Protein AF-A0A9W8IP12-F1 (afdb_monomer_lite)

InterPro domains:
  IPR018731 Autophagy-related protein 13, N-terminal [PF10033] (14-167)
  IPR036570 HORMA domain superfamily [G3DSA:3.30.900.10] (1-189)
  IPR040182 Autophagy-related protein 13 [PTHR13430] (2-164)

Foldseek 3Di:
DVVQLQLVLVLQLCLLQLVVQLLCQLQPLDDADPDFDWDCALNDTGGDDCLCPPVNSVQSNRQVVCVVVQTGDKKKKWFKDADDDDDPPDFDADPPPRDTDPPPDRIDTDDIDIGDDGDDDPPPPDDDPQRSVVVSNVVNVVSVVVSVVSCPDPSSVVSVVVSVVVVVVVVVPPDDDDDDDDDDDDPDRMDID

Structure (mmCIF, N/CA/C/O backbone):
data_AF-A0A9W8IP12-F1
#
_entry.id   AF-A0A9W8IP12-F1
#
loop_
_atom_site.group_PDB
_atom_site.id
_atom_site.type_symbol
_atom_site.label_atom_id
_atom_site.label_alt_id
_atom_site.label_comp_id
_atom_site.label_asym_id
_atom_site.label_entity_id
_atom_site.label_seq_id
_atom_site.pdbx_PDB_ins_code
_atom_site.Cartn_x
_atom_site.Cartn_y
_atom_site.Cartn_z
_atom_site.occupancy
_atom_site.B_iso_or_equiv
_atom_site.auth_seq_id
_atom_site.auth_comp_id
_atom_site.auth_asym_id
_atom_site.auth_atom_id
_atom_site.pdbx_PDB_model_num
ATOM 1 N N . MET A 1 1 ? 20.910 3.407 -22.950 1.00 55.34 1 MET A N 1
ATOM 2 C CA . MET A 1 1 ? 21.351 2.919 -21.623 1.00 55.34 1 MET A CA 1
ATOM 3 C C . MET A 1 1 ? 21.010 3.886 -20.491 1.00 55.34 1 MET A C 1
ATOM 5 O O . MET A 1 1 ? 20.103 3.556 -19.749 1.00 55.34 1 MET A O 1
ATOM 9 N N . SER A 1 2 ? 21.606 5.084 -20.367 1.00 69.69 2 SER A N 1
ATOM 10 C CA . SER A 1 2 ? 21.261 6.014 -19.257 1.00 69.69 2 SER A CA 1
ATOM 11 C C . SER A 1 2 ? 19.772 6.429 -19.223 1.00 69.69 2 SER A C 1
ATOM 13 O O . SER A 1 2 ? 19.143 6.418 -18.169 1.00 69.69 2 SER A O 1
ATOM 15 N N . ASN A 1 3 ? 19.163 6.691 -20.386 1.00 86.25 3 ASN A N 1
ATOM 16 C CA . ASN A 1 3 ? 17.747 7.081 -20.483 1.00 86.25 3 ASN A CA 1
ATOM 17 C C . ASN A 1 3 ? 16.781 5.937 -20.101 1.00 86.25 3 ASN A C 1
ATOM 19 O O . ASN A 1 3 ? 15.761 6.164 -19.457 1.00 86.25 3 ASN A O 1
ATOM 23 N N . ASP A 1 4 ? 17.110 4.693 -20.456 1.00 89.00 4 ASP A N 1
ATOM 24 C CA . ASP A 1 4 ? 16.255 3.537 -20.153 1.00 89.00 4 ASP A CA 1
ATOM 25 C C . ASP A 1 4 ? 16.276 3.213 -18.659 1.00 89.00 4 ASP A C 1
ATOM 27 O O . ASP A 1 4 ? 15.228 2.941 -18.081 1.00 89.00 4 ASP A O 1
ATOM 31 N N . ILE A 1 5 ? 17.440 3.350 -18.015 1.00 91.25 5 ILE A N 1
ATOM 32 C CA . ILE A 1 5 ? 17.578 3.220 -16.559 1.00 91.25 5 ILE A CA 1
ATOM 33 C C . ILE A 1 5 ? 16.750 4.297 -15.851 1.00 91.25 5 ILE A C 1
ATOM 35 O O . ILE A 1 5 ? 15.953 3.972 -14.979 1.00 91.25 5 ILE A O 1
ATOM 39 N N . GLN A 1 6 ? 16.844 5.560 -16.281 1.00 94.12 6 GLN A N 1
ATOM 40 C CA . GLN A 1 6 ? 16.043 6.651 -15.710 1.00 94.12 6 GLN A CA 1
ATOM 41 C C . GLN A 1 6 ? 14.532 6.415 -15.859 1.00 94.12 6 GLN A C 1
ATOM 43 O O . GLN A 1 6 ? 13.761 6.684 -14.937 1.00 94.12 6 GLN A O 1
ATOM 48 N N . LYS A 1 7 ? 14.087 5.891 -17.007 1.00 94.44 7 LYS A N 1
ATOM 49 C CA . LYS A 1 7 ? 12.681 5.518 -17.222 1.00 94.44 7 LYS A CA 1
ATOM 50 C C . LYS A 1 7 ? 12.260 4.340 -16.348 1.00 94.44 7 LYS A C 1
ATOM 52 O O . LYS A 1 7 ? 11.149 4.354 -15.825 1.00 94.44 7 LYS A O 1
ATOM 57 N N . ALA A 1 8 ? 13.118 3.333 -16.197 1.00 93.50 8 ALA A N 1
ATOM 58 C CA . ALA A 1 8 ? 12.865 2.194 -15.325 1.00 93.50 8 ALA A CA 1
ATOM 59 C C . ALA A 1 8 ? 12.724 2.644 -13.865 1.00 93.50 8 ALA A C 1
ATOM 61 O O . ALA A 1 8 ? 11.732 2.301 -13.223 1.00 93.50 8 ALA A O 1
ATOM 62 N N . ASP A 1 9 ? 13.646 3.484 -13.389 1.00 95.25 9 ASP A N 1
ATOM 63 C CA . ASP A 1 9 ? 13.603 4.086 -12.056 1.00 95.25 9 ASP A CA 1
ATOM 64 C C . ASP A 1 9 ? 12.321 4.899 -11.852 1.00 95.25 9 ASP A C 1
ATOM 66 O O . ASP A 1 9 ? 11.637 4.727 -10.846 1.00 95.25 9 ASP A O 1
ATOM 70 N N . GLN A 1 10 ? 11.917 5.711 -12.836 1.00 96.62 10 GLN A N 1
ATOM 71 C CA . GLN A 1 10 ? 10.666 6.466 -12.766 1.00 96.62 10 GLN A CA 1
ATOM 72 C C . GLN A 1 10 ? 9.440 5.547 -12.673 1.00 96.62 10 GLN A C 1
ATOM 74 O O . GLN A 1 10 ? 8.571 5.760 -11.827 1.00 96.62 10 GLN A O 1
ATOM 79 N N . ILE A 1 11 ? 9.352 4.523 -13.528 1.00 96.69 11 ILE A N 1
ATOM 80 C CA . ILE A 1 11 ? 8.240 3.565 -13.498 1.00 96.69 11 ILE A CA 1
ATOM 81 C C . ILE A 1 11 ? 8.195 2.875 -12.134 1.00 96.69 11 ILE A C 1
ATOM 83 O O . ILE A 1 11 ? 7.137 2.846 -11.505 1.00 96.69 11 ILE A O 1
ATOM 87 N N . ALA A 1 12 ? 9.331 2.364 -11.657 1.00 95.75 12 ALA A N 1
ATOM 88 C CA . ALA A 1 12 ? 9.434 1.663 -10.386 1.00 95.75 12 ALA A CA 1
ATOM 89 C C . ALA A 1 12 ? 9.063 2.573 -9.203 1.00 95.75 12 ALA A C 1
ATOM 91 O O . ALA A 1 12 ? 8.221 2.194 -8.388 1.00 95.75 12 ALA A O 1
ATOM 92 N N . PHE A 1 13 ? 9.563 3.810 -9.161 1.00 97.12 13 PHE A N 1
ATOM 93 C CA . PHE A 1 13 ? 9.158 4.818 -8.177 1.00 97.12 13 PHE A CA 1
ATOM 94 C C . PHE A 1 13 ? 7.634 5.017 -8.142 1.00 97.12 13 PHE A C 1
ATOM 96 O O . PHE A 1 13 ? 7.019 5.118 -7.071 1.00 97.12 13 PHE A O 1
ATOM 103 N N . HIS A 1 14 ? 6.991 5.026 -9.313 1.00 97.38 14 HIS A N 1
ATOM 104 C CA . HIS A 1 14 ? 5.542 5.133 -9.391 1.00 97.38 14 HIS A CA 1
ATOM 105 C C . HIS A 1 14 ? 4.810 3.873 -8.922 1.00 97.38 14 HIS A C 1
ATOM 107 O O . HIS A 1 14 ? 3.732 4.017 -8.358 1.00 97.38 14 HIS A O 1
ATOM 113 N N . PHE A 1 15 ? 5.374 2.665 -9.020 1.00 97.62 15 PHE A N 1
ATOM 114 C CA . PHE A 1 15 ? 4.780 1.489 -8.363 1.00 97.62 15 PHE A CA 1
ATOM 115 C C . PHE A 1 15 ? 4.705 1.667 -6.837 1.00 97.62 15 PHE A C 1
ATOM 117 O O . PHE A 1 15 ? 3.643 1.455 -6.244 1.00 97.62 15 PHE A O 1
ATOM 124 N N . TYR A 1 16 ? 5.793 2.123 -6.209 1.00 97.31 16 TYR A N 1
ATOM 125 C CA . TYR A 1 16 ? 5.847 2.362 -4.762 1.00 97.31 16 TYR A CA 1
ATOM 126 C C . TYR A 1 16 ? 4.867 3.447 -4.312 1.00 97.31 16 TYR A C 1
ATOM 128 O O . TYR A 1 16 ? 4.050 3.239 -3.410 1.00 97.31 16 TYR A O 1
ATOM 136 N N . THR A 1 17 ? 4.899 4.609 -4.967 1.00 96.56 17 THR A N 1
ATOM 137 C CA . THR A 1 17 ? 4.001 5.719 -4.609 1.00 96.56 17 THR A CA 1
ATOM 138 C C . THR A 1 17 ? 2.540 5.398 -4.893 1.00 96.56 17 THR A C 1
ATOM 140 O O . THR A 1 17 ? 1.676 5.716 -4.071 1.00 96.56 17 THR A O 1
ATOM 143 N N . LYS A 1 18 ? 2.240 4.702 -5.994 1.00 97.56 18 LYS A N 1
ATOM 144 C CA . LYS A 1 18 ? 0.867 4.335 -6.335 1.00 97.56 18 LYS A CA 1
ATOM 145 C C . LYS A 1 18 ? 0.265 3.350 -5.345 1.00 97.56 18 LYS A C 1
ATOM 147 O O . LYS A 1 18 ? -0.892 3.533 -4.964 1.00 97.56 18 LYS A O 1
ATOM 152 N N . LEU A 1 19 ? 1.032 2.359 -4.885 1.00 97.88 19 LEU A N 1
ATOM 153 C CA . LEU A 1 19 ? 0.584 1.449 -3.830 1.00 97.88 19 LEU A CA 1
ATOM 154 C C . LEU A 1 19 ? 0.144 2.239 -2.592 1.00 97.88 19 LEU A C 1
ATOM 156 O O . LEU A 1 19 ? -0.980 2.060 -2.119 1.00 97.88 19 LEU A O 1
ATOM 160 N N . PHE A 1 20 ? 0.984 3.170 -2.131 1.00 97.00 20 PHE A N 1
ATOM 161 C CA . PHE A 1 20 ? 0.657 4.021 -0.993 1.00 97.00 20 PHE A CA 1
ATOM 162 C C . PHE A 1 20 ? -0.635 4.815 -1.219 1.00 97.00 20 PHE A C 1
ATOM 164 O O . PHE A 1 20 ? -1.532 4.778 -0.376 1.00 97.00 20 PHE A O 1
ATOM 171 N N . TYR A 1 21 ? -0.771 5.514 -2.349 1.00 95.81 21 TYR A N 1
ATOM 172 C CA . TYR A 1 21 ? -1.933 6.375 -2.589 1.00 95.81 21 TYR A CA 1
ATOM 173 C C . TYR A 1 21 ? -3.239 5.592 -2.726 1.00 95.81 21 TYR A C 1
ATOM 175 O O . TYR A 1 21 ? -4.268 6.022 -2.201 1.00 95.81 21 TYR A O 1
ATOM 183 N N . VAL A 1 22 ? -3.202 4.421 -3.367 1.00 96.75 22 VAL A N 1
ATOM 184 C CA . VAL A 1 22 ? -4.369 3.543 -3.518 1.00 96.75 22 VAL A CA 1
ATOM 185 C C . VAL A 1 22 ? -4.816 2.987 -2.159 1.00 96.75 22 VAL A C 1
ATOM 187 O O . VAL A 1 22 ? -6.011 3.027 -1.846 1.00 96.75 22 VAL A O 1
ATOM 190 N N . VAL A 1 23 ? -3.875 2.547 -1.312 1.00 96.81 23 VAL A N 1
ATOM 191 C CA . VAL A 1 23 ? -4.175 2.112 0.064 1.00 96.81 23 VAL A CA 1
ATOM 192 C C . VAL A 1 23 ? -4.714 3.284 0.884 1.00 96.81 23 VAL A C 1
ATOM 194 O O . VAL A 1 23 ? -5.816 3.186 1.430 1.00 96.81 23 VAL A O 1
ATOM 197 N N . ASN A 1 24 ? -4.009 4.418 0.896 1.00 94.25 24 ASN A N 1
ATOM 198 C CA . ASN A 1 24 ? -4.376 5.615 1.648 1.00 94.25 24 ASN A CA 1
ATOM 199 C C . ASN A 1 24 ? -5.785 6.107 1.298 1.00 94.25 24 ASN A C 1
ATOM 201 O O . ASN A 1 24 ? -6.608 6.282 2.193 1.00 94.25 24 ASN A O 1
ATOM 205 N N . GLN A 1 25 ? -6.120 6.240 0.013 1.00 92.06 25 GLN A N 1
ATOM 206 C CA . GLN A 1 25 ? -7.452 6.675 -0.421 1.00 92.06 25 GLN A CA 1
ATOM 207 C C . GLN A 1 25 ? -8.571 5.747 0.081 1.00 92.06 25 GLN A C 1
ATOM 209 O O . GLN A 1 25 ? -9.696 6.187 0.311 1.00 92.06 25 GLN A O 1
ATOM 214 N N . SER A 1 26 ? -8.283 4.456 0.245 1.00 93.38 26 SER A N 1
ATOM 215 C CA . SER A 1 26 ? -9.271 3.468 0.679 1.00 93.38 26 SER A CA 1
ATOM 216 C C . SER A 1 26 ? -9.400 3.329 2.203 1.00 93.38 26 SER A C 1
ATOM 218 O O . SER A 1 26 ? -10.284 2.607 2.664 1.00 93.38 26 SER A O 1
ATOM 220 N N . ARG A 1 27 ? -8.517 3.960 2.987 1.00 93.12 27 ARG A N 1
ATOM 221 C CA . ARG A 1 27 ? -8.437 3.785 4.451 1.00 93.12 27 ARG A CA 1
ATOM 222 C C . ARG A 1 27 ? -8.455 5.093 5.236 1.00 93.12 27 ARG A C 1
ATOM 224 O O . ARG A 1 27 ? -8.910 5.093 6.377 1.00 93.12 27 ARG A O 1
ATOM 231 N N . ALA A 1 28 ? -7.999 6.193 4.642 1.00 87.06 28 ALA A N 1
ATOM 232 C CA . ALA A 1 28 ? -7.896 7.484 5.306 1.00 87.06 28 ALA A CA 1
ATOM 233 C C . ALA A 1 28 ? -9.278 8.029 5.689 1.00 87.06 28 ALA A C 1
ATOM 235 O O . ALA A 1 28 ? -10.149 8.244 4.840 1.00 87.06 28 ALA A O 1
ATOM 236 N N . THR A 1 29 ? -9.469 8.259 6.988 1.00 83.69 29 THR A N 1
ATOM 237 C CA . THR A 1 29 ? -10.679 8.863 7.566 1.00 83.69 29 THR A CA 1
ATOM 238 C C . THR A 1 29 ? -10.631 10.387 7.596 1.00 83.69 29 THR A C 1
ATOM 240 O O . THR A 1 29 ? -11.672 11.006 7.794 1.00 83.69 29 THR A O 1
ATOM 243 N N . ALA A 1 30 ? -9.454 10.985 7.391 1.00 76.19 30 ALA A N 1
ATOM 244 C CA . ALA A 1 30 ? -9.300 12.427 7.258 1.00 76.19 30 ALA A CA 1
ATOM 245 C C . ALA A 1 30 ? -9.971 12.937 5.974 1.00 76.19 30 ALA A C 1
ATOM 247 O O . ALA A 1 30 ? -9.970 12.253 4.946 1.00 76.19 30 ALA A O 1
ATOM 248 N N . GLU A 1 31 ? -10.523 14.150 6.032 1.00 69.75 31 GLU A N 1
ATOM 249 C CA . GLU A 1 31 ? -11.118 14.774 4.855 1.00 69.75 31 GLU A CA 1
ATOM 250 C C . GLU A 1 31 ? -10.046 15.046 3.783 1.00 69.75 31 GLU A C 1
ATOM 252 O O . GLU A 1 31 ? -8.947 15.519 4.108 1.00 69.75 31 GLU A O 1
ATOM 257 N N . PRO A 1 32 ? -10.329 14.737 2.503 1.00 65.31 32 PRO A N 1
ATOM 258 C CA . PRO A 1 32 ? -9.403 15.030 1.425 1.00 65.31 32 PRO A CA 1
ATOM 259 C C . PRO A 1 32 ? -9.203 16.542 1.309 1.00 65.31 32 PRO A C 1
ATOM 261 O O . PRO A 1 32 ? -10.151 17.322 1.400 1.00 65.31 32 PRO A O 1
ATOM 264 N N . ARG A 1 33 ? -7.964 16.972 1.053 1.00 66.75 33 ARG A N 1
ATOM 265 C CA . ARG A 1 33 ? -7.703 18.375 0.718 1.00 66.75 33 ARG A CA 1
ATOM 266 C C . ARG A 1 33 ? -8.439 18.738 -0.569 1.00 66.75 33 ARG A C 1
ATOM 268 O O . ARG A 1 33 ? -8.256 18.079 -1.590 1.00 66.75 33 ARG A O 1
ATOM 275 N N . THR A 1 34 ? -9.192 19.833 -0.533 1.00 58.53 34 THR A N 1
ATOM 276 C CA . THR A 1 34 ? -9.973 20.358 -1.667 1.00 58.53 34 THR A CA 1
ATOM 277 C C . THR A 1 34 ? -9.117 20.794 -2.865 1.00 58.53 34 THR A C 1
ATOM 279 O O . THR A 1 34 ? -9.645 20.933 -3.961 1.00 58.53 34 THR A O 1
ATOM 282 N N . GLN A 1 35 ? -7.801 20.972 -2.686 1.00 61.25 35 GLN A N 1
ATOM 283 C CA . GLN A 1 35 ? -6.841 21.391 -3.724 1.00 61.25 35 GLN A CA 1
ATOM 284 C C . GLN A 1 35 ? -5.605 20.469 -3.804 1.00 61.25 35 GLN A C 1
ATOM 286 O O . GLN A 1 35 ? -4.496 20.914 -4.099 1.00 61.25 35 GLN A O 1
ATOM 291 N N . GLY A 1 36 ? -5.753 19.184 -3.469 1.00 69.44 36 GLY A N 1
ATOM 292 C CA . GLY A 1 36 ? -4.643 18.228 -3.534 1.00 69.44 36 GLY A CA 1
ATOM 293 C C . GLY A 1 36 ? -4.167 17.969 -4.969 1.00 69.44 36 GLY A C 1
ATOM 294 O O . GLY A 1 36 ? -4.978 17.879 -5.890 1.00 69.44 36 GLY A O 1
ATOM 295 N N . LYS A 1 37 ? -2.851 17.803 -5.155 1.00 84.94 37 LYS A N 1
ATOM 296 C CA . LYS A 1 37 ? -2.298 17.233 -6.393 1.00 84.94 37 LYS A CA 1
ATOM 297 C C . LYS A 1 37 ? -2.874 15.828 -6.604 1.00 84.94 37 LYS A C 1
ATOM 299 O O . LYS A 1 37 ? -3.167 15.121 -5.640 1.00 84.94 37 LYS A O 1
ATOM 304 N N . VAL A 1 38 ? -3.071 15.445 -7.861 1.00 90.44 38 VAL A N 1
ATOM 305 C CA . VAL A 1 38 ? -3.623 14.138 -8.234 1.00 90.44 38 VAL A CA 1
ATOM 306 C C . VAL A 1 38 ? -2.573 13.376 -9.023 1.00 90.44 38 VAL A C 1
ATOM 308 O O . VAL A 1 38 ? -2.095 13.861 -10.049 1.00 90.44 38 VAL A O 1
ATOM 311 N N . ASP A 1 39 ? -2.255 12.169 -8.570 1.00 92.88 39 ASP A N 1
ATOM 312 C CA . ASP A 1 39 ? -1.442 11.220 -9.315 1.00 92.88 39 ASP A CA 1
ATOM 313 C C . ASP A 1 39 ? -2.314 10.475 -10.336 1.00 92.88 39 ASP A C 1
ATOM 315 O O . ASP A 1 39 ? -3.355 9.905 -9.992 1.00 92.88 39 ASP A O 1
ATOM 319 N N . LYS A 1 40 ? -1.879 10.478 -11.601 1.00 95.88 40 LYS A N 1
ATOM 320 C CA . LYS A 1 40 ? -2.588 9.852 -12.733 1.00 95.88 40 LYS A CA 1
ATOM 321 C C . LYS A 1 40 ? -1.865 8.628 -13.301 1.00 95.88 40 LYS A C 1
ATOM 323 O O . LYS A 1 40 ? -2.253 8.120 -14.355 1.00 95.88 40 LYS A O 1
ATOM 328 N N . TRP A 1 41 ? -0.816 8.150 -12.629 1.00 96.94 41 TRP A N 1
ATOM 329 C CA . TRP A 1 41 ? -0.036 7.011 -13.104 1.00 96.94 41 TRP A CA 1
ATOM 330 C C . TRP A 1 41 ? -0.879 5.738 -13.161 1.00 96.94 41 TRP A C 1
ATOM 332 O O . TRP A 1 41 ? -1.812 5.549 -12.372 1.00 96.94 41 TRP A O 1
ATOM 342 N N . PHE A 1 42 ? -0.546 4.876 -14.124 1.00 98.00 42 PHE A N 1
ATOM 343 C CA . PHE A 1 42 ? -1.224 3.605 -14.398 1.00 98.00 42 PHE A CA 1
ATOM 344 C C . PHE A 1 42 ? -2.719 3.757 -14.717 1.00 98.00 42 PHE A C 1
ATOM 346 O O . PHE A 1 42 ? -3.531 2.881 -14.417 1.00 98.00 42 PHE A O 1
ATOM 353 N N . ASN A 1 43 ? -3.087 4.880 -15.344 1.00 97.06 43 ASN A N 1
ATOM 354 C CA . ASN A 1 43 ? -4.456 5.213 -15.742 1.00 97.06 43 ASN A CA 1
ATOM 355 C C . ASN A 1 43 ? -5.454 5.119 -14.575 1.00 97.06 43 ASN A C 1
ATOM 357 O O . ASN A 1 43 ? -6.587 4.665 -14.745 1.00 97.06 43 ASN A O 1
ATOM 361 N N . LEU A 1 44 ? -5.038 5.503 -13.374 1.00 96.38 44 LEU A N 1
ATOM 362 C CA . LEU A 1 44 ? -5.893 5.554 -12.197 1.00 96.38 44 LEU A CA 1
ATOM 363 C C . LEU A 1 44 ? -5.676 6.905 -11.530 1.00 96.38 44 LEU A C 1
ATOM 365 O O . LEU A 1 44 ? -4.537 7.285 -11.310 1.00 96.38 44 LEU A O 1
ATOM 369 N N . GLU A 1 45 ? -6.731 7.642 -11.209 1.00 95.44 45 GLU A N 1
ATOM 370 C CA . GLU A 1 45 ? -6.583 8.915 -10.501 1.00 95.44 45 GLU A CA 1
ATOM 371 C C . GLU A 1 45 ? -6.645 8.677 -8.991 1.00 95.44 45 GLU A C 1
ATOM 373 O O . GLU A 1 45 ? -7.608 8.100 -8.479 1.00 95.44 45 GLU A O 1
ATOM 378 N N . THR A 1 46 ? -5.604 9.102 -8.275 1.00 92.62 46 THR A N 1
ATOM 379 C CA . THR A 1 46 ? -5.517 8.998 -6.814 1.00 92.62 46 THR A CA 1
ATOM 380 C C . THR A 1 46 ? -5.071 10.330 -6.218 1.00 92.62 46 THR A C 1
ATOM 382 O O . THR A 1 46 ? -4.124 10.923 -6.735 1.00 92.62 46 THR A O 1
ATOM 385 N N . PRO A 1 47 ? -5.715 10.820 -5.143 1.00 90.75 47 PRO A N 1
ATOM 386 C CA . PRO A 1 47 ? -5.280 12.045 -4.487 1.00 90.75 47 PRO A CA 1
ATOM 387 C C . PRO A 1 47 ? -3.917 11.831 -3.823 1.00 90.75 47 PRO A C 1
ATOM 389 O O . PRO A 1 47 ? -3.705 10.818 -3.148 1.00 90.75 47 PRO A O 1
ATOM 392 N N . ASP A 1 48 ? -3.019 12.801 -3.977 1.00 82.94 48 ASP A N 1
ATOM 393 C CA . ASP A 1 48 ? -1.764 12.816 -3.237 1.00 82.94 48 ASP A CA 1
ATOM 394 C C . ASP A 1 48 ? -2.026 12.998 -1.738 1.00 82.94 48 ASP A C 1
ATOM 396 O O . ASP A 1 48 ? -3.059 13.508 -1.291 1.00 82.94 48 ASP A O 1
ATOM 400 N N . SER A 1 49 ? -1.048 12.583 -0.940 1.00 86.25 49 SER A N 1
ATOM 401 C CA . SER A 1 49 ? -1.085 12.702 0.511 1.00 86.25 49 SER A CA 1
ATOM 402 C C . SER A 1 49 ? 0.297 13.035 1.049 1.00 86.25 49 SER A C 1
ATOM 404 O O . SER A 1 49 ? 1.289 12.398 0.688 1.00 86.25 49 SER A O 1
ATOM 406 N N . ASP A 1 50 ? 0.339 14.001 1.964 1.00 86.38 50 ASP A N 1
ATOM 407 C CA . ASP A 1 50 ? 1.554 14.392 2.684 1.00 86.38 50 ASP A CA 1
ATOM 408 C C . ASP A 1 50 ? 2.017 13.313 3.675 1.00 86.38 50 ASP A C 1
ATOM 410 O O . ASP A 1 50 ? 3.126 13.396 4.193 1.00 86.38 50 ASP A O 1
ATOM 414 N N . LEU A 1 51 ? 1.177 12.303 3.946 1.00 88.88 51 LEU A N 1
ATOM 415 C CA . LEU A 1 51 ? 1.524 11.192 4.833 1.00 88.88 51 LEU A CA 1
ATOM 416 C C . LEU A 1 51 ? 2.671 10.341 4.277 1.00 88.88 51 LEU A C 1
ATOM 418 O O . LEU A 1 51 ? 3.390 9.730 5.060 1.00 88.88 51 LEU A O 1
ATOM 422 N N . PHE A 1 52 ? 2.867 10.322 2.953 1.00 91.38 52 PHE A N 1
ATOM 423 C CA . PHE A 1 52 ? 4.070 9.741 2.365 1.00 91.38 52 PHE A CA 1
ATOM 424 C C . PHE A 1 52 ? 5.090 10.849 2.130 1.00 91.38 52 PHE A C 1
ATOM 426 O O . PHE A 1 52 ? 5.076 11.527 1.091 1.00 91.38 52 PHE A O 1
ATOM 433 N N . THR A 1 53 ? 5.918 11.068 3.150 1.00 92.88 53 THR A N 1
ATOM 434 C CA . THR A 1 53 ? 6.860 12.185 3.206 1.00 92.88 53 THR A CA 1
ATOM 435 C C . THR A 1 53 ? 7.940 12.069 2.131 1.00 92.88 53 THR A C 1
ATOM 437 O O . THR A 1 53 ? 8.098 11.035 1.475 1.00 92.88 53 THR A O 1
ATOM 440 N N . LYS A 1 54 ? 8.684 13.156 1.905 1.00 92.69 54 LYS A N 1
ATOM 441 C CA . LYS A 1 54 ? 9.770 13.158 0.915 1.00 92.69 54 LYS A CA 1
ATOM 442 C C . LYS A 1 54 ? 10.875 12.182 1.310 1.00 92.69 54 LYS A C 1
ATOM 444 O O . LYS A 1 54 ? 11.391 11.488 0.446 1.00 92.69 54 LYS A O 1
ATOM 449 N N . GLU A 1 55 ? 11.172 12.112 2.601 1.00 94.00 55 GLU A N 1
ATOM 450 C CA . GLU A 1 55 ? 12.194 11.250 3.189 1.00 94.00 55 GLU A CA 1
ATOM 451 C C . GLU A 1 55 ? 11.815 9.778 3.013 1.00 94.00 55 GLU A C 1
ATOM 453 O O . GLU A 1 55 ? 12.629 8.990 2.547 1.00 94.00 55 GLU A O 1
ATOM 458 N N . ALA A 1 56 ? 10.553 9.421 3.278 1.00 93.38 56 ALA A N 1
ATOM 459 C CA . ALA A 1 56 ? 10.061 8.057 3.090 1.00 93.38 56 ALA A CA 1
ATOM 460 C C . ALA A 1 56 ? 10.045 7.628 1.608 1.00 93.38 56 ALA A C 1
ATOM 462 O O . ALA A 1 56 ? 10.154 6.448 1.298 1.00 93.38 56 ALA A O 1
ATOM 463 N N . LYS A 1 57 ? 9.919 8.579 0.674 1.00 94.88 57 LYS A N 1
ATOM 464 C CA . LYS A 1 57 ? 9.966 8.332 -0.778 1.00 94.88 57 LYS A CA 1
ATOM 465 C C . LYS A 1 57 ? 11.385 8.180 -1.325 1.00 94.88 57 LYS A C 1
ATOM 467 O O . LYS A 1 57 ? 11.549 7.588 -2.389 1.00 94.88 57 LYS A O 1
ATOM 472 N N . GLU A 1 58 ? 12.380 8.749 -0.649 1.00 94.56 58 GLU A N 1
ATOM 473 C CA . GLU A 1 58 ? 13.751 8.878 -1.154 1.00 94.56 58 GLU A CA 1
ATOM 474 C C . GLU A 1 58 ? 14.393 7.543 -1.565 1.00 94.56 58 GLU A C 1
ATOM 476 O O . GLU A 1 58 ? 14.919 7.484 -2.679 1.00 94.56 58 GLU A O 1
ATOM 481 N N . PRO A 1 59 ? 14.281 6.450 -0.781 1.00 93.94 59 PRO A N 1
ATOM 482 C CA . PRO A 1 59 ? 14.907 5.172 -1.132 1.00 93.94 59 PRO A CA 1
ATOM 483 C C . PRO A 1 59 ? 14.400 4.567 -2.448 1.00 93.94 59 PRO A C 1
ATOM 485 O O . PRO A 1 59 ? 15.071 3.732 -3.046 1.00 93.94 59 PRO A O 1
ATOM 488 N N . TYR A 1 60 ? 13.220 4.988 -2.910 1.00 95.12 60 TYR A N 1
ATOM 489 C CA . TYR A 1 60 ? 12.536 4.419 -4.070 1.00 95.12 60 TYR A CA 1
ATOM 490 C C . TYR A 1 60 ? 12.711 5.241 -5.348 1.00 95.12 60 TYR A C 1
ATOM 492 O O . TYR A 1 60 ? 12.218 4.831 -6.396 1.00 95.12 60 TYR A O 1
ATOM 500 N N . LYS A 1 61 ? 13.352 6.418 -5.282 1.00 94.25 61 LYS A N 1
ATOM 501 C CA . LYS A 1 61 ? 13.477 7.320 -6.441 1.00 94.25 61 LYS A CA 1
ATOM 502 C C . LYS A 1 61 ? 14.414 6.788 -7.520 1.00 94.25 61 LYS A C 1
ATOM 504 O O . LYS A 1 61 ? 14.117 6.950 -8.695 1.00 94.25 61 LYS A O 1
ATOM 509 N N . ASN A 1 62 ? 15.538 6.205 -7.108 1.00 92.69 62 ASN A N 1
ATOM 510 C CA . ASN A 1 62 ? 16.602 5.728 -7.993 1.00 92.69 62 ASN A CA 1
ATOM 511 C C . ASN A 1 62 ? 17.010 4.316 -7.559 1.00 92.69 62 ASN A C 1
ATOM 513 O O . ASN A 1 62 ? 18.024 4.117 -6.891 1.00 92.69 62 ASN A O 1
ATOM 517 N N . ILE A 1 63 ? 16.173 3.337 -7.887 1.00 90.88 63 ILE A N 1
ATOM 518 C CA . ILE A 1 63 ? 16.328 1.943 -7.449 1.00 90.88 63 ILE A CA 1
ATOM 519 C C . ILE A 1 63 ? 17.582 1.310 -8.053 1.00 90.88 63 ILE A C 1
ATOM 521 O O . ILE A 1 63 ? 18.243 0.504 -7.398 1.00 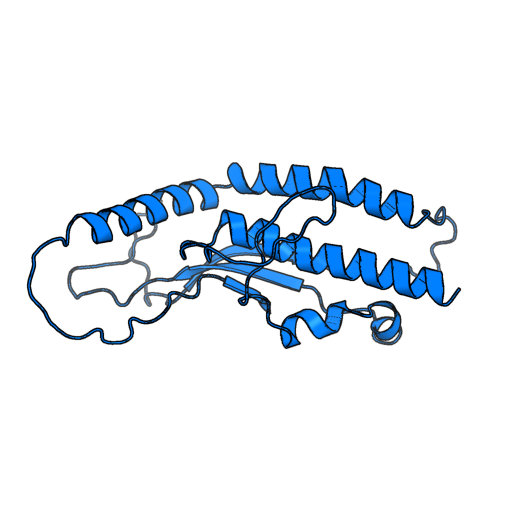90.88 63 ILE A O 1
ATOM 525 N N . SER A 1 64 ? 17.962 1.739 -9.257 1.00 90.50 64 SER A N 1
ATOM 526 C CA . SER A 1 64 ? 19.217 1.363 -9.908 1.00 90.50 64 SER A CA 1
ATOM 527 C C . SER A 1 64 ? 20.458 1.632 -9.044 1.00 90.50 64 SER A C 1
ATOM 529 O O . SER A 1 64 ? 21.381 0.819 -9.033 1.00 90.50 64 SER A O 1
ATOM 531 N N . LEU A 1 65 ? 20.469 2.719 -8.261 1.00 89.75 65 LEU A N 1
ATOM 532 C CA . LEU A 1 65 ? 21.583 3.071 -7.374 1.00 89.75 65 LEU A CA 1
ATOM 533 C C . LEU A 1 65 ? 21.629 2.215 -6.103 1.00 89.75 65 LEU A C 1
ATOM 535 O O . LEU A 1 65 ? 22.687 2.085 -5.496 1.00 89.75 65 LEU A O 1
ATOM 539 N N . ALA A 1 66 ? 20.500 1.625 -5.707 1.00 86.56 66 ALA A N 1
ATOM 540 C CA . ALA A 1 66 ? 20.400 0.763 -4.532 1.00 86.56 66 ALA A CA 1
ATOM 541 C C . ALA A 1 66 ? 20.755 -0.705 -4.836 1.00 86.56 66 ALA A C 1
ATOM 543 O O . ALA A 1 66 ? 20.885 -1.514 -3.916 1.00 86.56 66 ALA A O 1
ATOM 544 N N . LEU A 1 67 ? 20.928 -1.067 -6.111 1.00 83.75 67 LEU A N 1
ATOM 545 C CA . LEU A 1 67 ? 21.210 -2.438 -6.538 1.00 83.75 67 LEU A CA 1
ATOM 546 C C . LEU A 1 67 ? 22.500 -3.034 -5.929 1.00 83.75 67 LEU A C 1
ATOM 548 O O . LEU A 1 67 ? 22.436 -4.177 -5.477 1.00 83.75 67 LEU A O 1
ATOM 552 N N . PRO A 1 68 ? 23.629 -2.296 -5.812 1.00 83.88 68 PRO A N 1
ATOM 553 C CA . PRO A 1 68 ? 24.854 -2.816 -5.188 1.00 83.88 68 PRO A CA 1
ATOM 554 C C . PRO A 1 68 ? 24.688 -3.197 -3.710 1.00 83.88 68 PRO A C 1
ATOM 556 O O . PRO A 1 68 ? 25.431 -4.029 -3.199 1.00 83.88 68 PRO A O 1
ATOM 5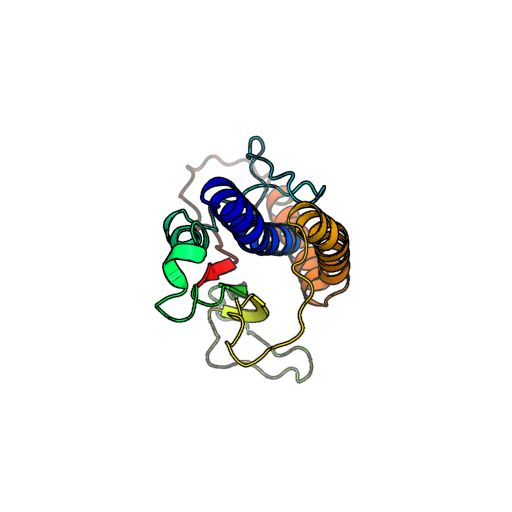59 N N . SER A 1 69 ? 23.708 -2.606 -3.022 1.00 82.94 69 SER A N 1
ATOM 560 C CA . SER A 1 69 ? 23.345 -2.917 -1.635 1.00 82.94 69 SER A CA 1
ATOM 561 C C . SER A 1 69 ? 22.206 -3.941 -1.511 1.00 82.94 69 SER A C 1
ATOM 563 O O . SER A 1 69 ? 21.676 -4.130 -0.420 1.00 82.94 69 SER A O 1
ATOM 565 N N . GLY A 1 70 ? 21.817 -4.604 -2.607 1.00 83.81 70 GLY A N 1
ATOM 566 C CA . GLY A 1 70 ? 20.739 -5.602 -2.632 1.00 83.81 70 GLY A CA 1
ATOM 567 C C . GLY A 1 70 ? 19.354 -5.057 -3.005 1.00 83.81 70 GLY A C 1
ATOM 568 O O . GLY A 1 70 ? 18.381 -5.807 -2.970 1.00 83.81 70 GLY A O 1
ATOM 569 N N . GLY A 1 71 ? 19.257 -3.786 -3.407 1.00 88.00 71 GLY A N 1
ATOM 570 C CA . GLY A 1 71 ? 18.013 -3.105 -3.773 1.00 88.00 71 GLY A CA 1
ATOM 571 C C . GLY A 1 71 ? 17.500 -2.130 -2.700 1.00 88.00 71 GLY A C 1
ATOM 572 O O . GLY A 1 71 ? 18.117 -1.975 -1.645 1.00 88.00 71 GLY A O 1
ATOM 573 N N . PRO A 1 72 ? 16.385 -1.425 -2.973 1.00 93.19 72 PRO A N 1
ATOM 574 C CA . PRO A 1 72 ? 15.732 -0.555 -2.001 1.00 93.19 72 PRO A CA 1
ATOM 575 C C . PRO A 1 72 ? 15.158 -1.384 -0.839 1.00 93.19 72 PRO A C 1
ATOM 577 O O . PRO A 1 72 ? 14.836 -2.564 -1.024 1.00 93.19 72 PRO A O 1
ATOM 580 N N . PRO A 1 73 ? 14.958 -0.779 0.346 1.00 93.81 73 PRO A N 1
ATOM 581 C CA . PRO A 1 73 ? 14.233 -1.442 1.424 1.00 93.81 73 PRO A CA 1
ATOM 582 C C . PRO A 1 73 ? 12.807 -1.818 0.973 1.00 93.81 73 PRO A C 1
ATOM 584 O O . PRO A 1 73 ? 12.257 -1.168 0.085 1.00 93.81 73 PRO A O 1
ATOM 587 N N . PRO A 1 74 ? 12.169 -2.849 1.552 1.00 95.31 74 PRO A N 1
ATOM 588 C CA . PRO A 1 74 ? 10.754 -3.108 1.308 1.00 95.31 74 PRO A CA 1
ATOM 589 C C . PRO A 1 74 ? 9.887 -1.944 1.803 1.00 95.31 74 PRO A C 1
ATOM 591 O O . PRO A 1 74 ? 10.081 -1.466 2.918 1.00 95.31 74 PRO A O 1
ATOM 594 N N . LEU A 1 75 ? 8.895 -1.535 1.009 1.00 97.00 75 LEU A N 1
ATOM 595 C CA . LEU A 1 75 ? 7.890 -0.571 1.454 1.00 97.00 75 LEU A CA 1
ATOM 596 C C . LEU A 1 75 ? 6.824 -1.299 2.260 1.00 97.00 75 LEU A C 1
ATOM 598 O O . LEU A 1 75 ? 6.087 -2.110 1.695 1.00 97.00 75 LEU A O 1
ATOM 602 N N . GLU A 1 76 ? 6.707 -0.971 3.546 1.00 96.88 76 GLU A N 1
ATOM 603 C CA . GLU A 1 76 ? 5.660 -1.496 4.417 1.00 96.88 76 GLU A CA 1
ATOM 604 C C . GLU A 1 76 ? 4.618 -0.416 4.738 1.00 96.88 76 GLU A C 1
ATOM 606 O O . GLU A 1 76 ? 4.916 0.652 5.279 1.00 96.88 76 GLU A O 1
ATOM 611 N N . ILE A 1 77 ? 3.356 -0.711 4.424 1.00 96.56 77 ILE A N 1
ATOM 612 C CA . ILE A 1 77 ? 2.212 0.141 4.743 1.00 96.56 77 ILE A CA 1
ATOM 613 C C . ILE A 1 77 ? 1.316 -0.609 5.715 1.00 96.56 77 ILE A C 1
ATOM 615 O O . ILE A 1 77 ? 0.663 -1.589 5.348 1.00 96.56 77 ILE A O 1
ATOM 619 N N . GLN A 1 78 ? 1.236 -0.099 6.941 1.00 96.62 78 GLN A N 1
ATOM 620 C CA . GLN A 1 78 ? 0.342 -0.635 7.955 1.00 96.62 78 GLN A CA 1
ATOM 621 C C . GLN A 1 78 ? -0.912 0.226 8.077 1.00 96.62 78 GLN A C 1
ATOM 623 O O . GLN A 1 78 ? -0.862 1.434 8.329 1.00 96.62 78 GLN A O 1
ATOM 628 N N . VAL A 1 79 ? -2.064 -0.425 7.933 1.00 95.62 79 VAL A N 1
ATOM 629 C CA . VAL A 1 79 ? -3.366 0.170 8.221 1.00 95.62 79 VAL A CA 1
ATOM 630 C C . VAL A 1 79 ? -3.695 -0.125 9.672 1.00 95.62 79 VAL A C 1
ATOM 632 O O . VAL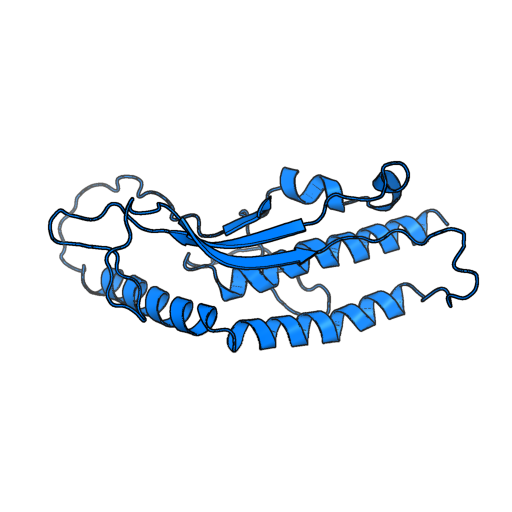 A 1 79 ? -3.880 -1.284 10.045 1.00 95.62 79 VAL A O 1
ATOM 635 N N . VAL A 1 80 ? -3.785 0.922 10.488 1.00 94.88 80 VAL A N 1
ATOM 636 C CA . VAL A 1 80 ? -3.970 0.788 11.935 1.00 94.88 80 VAL A CA 1
ATOM 637 C C . VAL A 1 80 ? -5.277 1.421 12.401 1.00 94.88 80 VAL A C 1
ATOM 639 O O . VAL A 1 80 ? -5.666 2.505 11.966 1.00 94.88 80 VAL A O 1
ATOM 642 N N . LEU A 1 81 ? -5.953 0.755 13.334 1.00 92.38 81 LEU A N 1
ATOM 643 C CA . LEU A 1 81 ? -7.006 1.349 14.142 1.00 92.38 81 LEU A CA 1
ATOM 644 C C . LEU A 1 81 ? -6.361 2.045 15.340 1.00 92.38 81 LEU A C 1
ATOM 646 O O . LEU A 1 81 ? -5.751 1.388 16.181 1.00 92.38 81 LEU A O 1
ATOM 650 N N . SER A 1 82 ? -6.509 3.366 15.427 1.00 91.38 82 SER A N 1
ATOM 651 C CA . SER A 1 82 ? -6.134 4.109 16.630 1.00 91.38 82 SER A CA 1
ATOM 652 C C . SER A 1 82 ? -7.217 3.940 17.688 1.00 91.38 82 SER A C 1
ATOM 654 O O . SER A 1 82 ? -8.393 4.203 17.426 1.00 91.38 82 SER A O 1
ATOM 656 N N . VAL A 1 83 ? -6.811 3.508 18.877 1.00 90.31 83 VAL A N 1
ATOM 657 C CA . VAL A 1 83 ? -7.680 3.447 20.050 1.00 90.31 83 VAL A CA 1
ATOM 658 C C . VAL A 1 83 ? -7.484 4.757 20.816 1.00 90.31 83 VAL A C 1
ATOM 660 O O . VAL A 1 83 ? -6.347 5.067 21.186 1.00 90.31 83 VAL A O 1
ATOM 663 N N . PRO A 1 84 ? -8.538 5.573 20.991 1.00 87.94 84 PRO A N 1
ATOM 664 C CA . PRO A 1 84 ? -8.445 6.778 21.802 1.00 87.94 84 PRO A CA 1
ATOM 665 C C . PRO A 1 84 ? -8.264 6.409 23.276 1.00 87.94 84 PRO A C 1
ATOM 667 O O . PRO A 1 84 ? -8.479 5.265 23.679 1.00 87.94 84 PRO A O 1
ATOM 670 N N . GLU A 1 85 ? -7.909 7.396 24.090 1.00 87.19 85 GLU A N 1
ATOM 671 C CA . GLU A 1 85 ? -7.978 7.235 25.537 1.00 87.19 85 GLU A CA 1
ATOM 672 C C . GLU A 1 85 ? -9.431 6.958 25.945 1.00 87.19 85 GLU A C 1
ATOM 674 O O . GLU A 1 85 ? -10.350 7.691 25.569 1.00 87.19 85 GLU A O 1
ATOM 679 N N . LEU A 1 86 ? -9.644 5.838 26.634 1.00 87.50 86 LEU A N 1
ATOM 680 C CA . LEU A 1 86 ? -10.972 5.373 27.014 1.00 87.50 86 LEU A CA 1
ATOM 681 C C . LEU A 1 86 ? -11.358 5.994 28.355 1.00 87.50 86 LEU A C 1
ATOM 683 O O . LEU A 1 86 ? -10.588 5.935 29.311 1.00 87.50 86 LEU A O 1
ATOM 687 N N . ALA A 1 87 ? -12.566 6.553 28.439 1.00 87.88 87 ALA A N 1
ATOM 688 C CA . ALA A 1 87 ? -13.124 6.990 29.715 1.00 87.88 87 ALA A CA 1
ATOM 689 C C . ALA A 1 87 ? -13.357 5.789 30.654 1.00 87.88 87 ALA A C 1
ATOM 691 O O . ALA A 1 87 ? -13.486 4.655 30.197 1.00 87.88 87 ALA A O 1
ATOM 692 N N . ASN A 1 88 ? -13.496 6.029 31.963 1.00 86.44 88 ASN A N 1
ATOM 693 C CA . ASN A 1 88 ? -13.654 4.972 32.981 1.00 86.44 88 ASN A CA 1
ATOM 694 C C . ASN A 1 88 ? -14.833 4.005 32.732 1.00 86.44 88 ASN A C 1
ATOM 696 O O . ASN A 1 88 ? -14.861 2.908 33.283 1.00 86.44 88 ASN A O 1
ATOM 700 N N . ASN A 1 89 ? -15.816 4.404 31.922 1.00 89.44 89 ASN A N 1
ATOM 701 C CA . ASN A 1 89 ? -16.983 3.606 31.540 1.00 89.44 89 ASN A CA 1
ATOM 702 C C . ASN A 1 89 ? -16.860 2.945 30.152 1.00 89.44 89 ASN A C 1
ATOM 704 O O . ASN A 1 89 ? -17.829 2.371 29.656 1.00 89.44 89 ASN A O 1
ATOM 708 N N . GLN A 1 90 ? -15.706 3.056 29.498 1.00 89.19 90 GLN A N 1
ATOM 709 C CA . GLN A 1 90 ? -15.440 2.494 28.182 1.00 89.19 90 GLN A CA 1
ATOM 710 C C . GLN A 1 90 ? -14.372 1.415 28.281 1.00 89.19 90 GLN A C 1
ATOM 712 O O . GLN A 1 90 ? -13.378 1.540 28.989 1.00 89.19 90 GLN A O 1
ATOM 717 N N . VAL A 1 91 ? -14.574 0.340 27.531 1.00 89.06 91 VAL A N 1
ATOM 718 C CA . VAL A 1 91 ? -13.653 -0.787 27.501 1.00 89.06 91 VAL A CA 1
ATOM 719 C C . VAL A 1 91 ? -13.501 -1.284 26.074 1.00 89.06 91 VAL A C 1
ATOM 721 O O . VAL A 1 91 ? -14.473 -1.363 25.320 1.00 89.06 91 VAL A O 1
ATOM 724 N N . LEU A 1 92 ? -12.267 -1.606 25.694 1.00 90.50 92 LEU A N 1
ATOM 725 C CA . LEU A 1 92 ? -11.989 -2.244 24.419 1.00 90.50 92 LEU A CA 1
ATOM 726 C C . LEU A 1 92 ? -12.228 -3.750 24.543 1.00 90.50 92 LEU A C 1
ATOM 728 O O . LEU A 1 92 ? -11.687 -4.409 25.431 1.00 90.50 92 LEU A O 1
ATOM 732 N N . VAL A 1 93 ? -13.027 -4.295 23.630 1.00 91.31 93 VAL A N 1
ATOM 733 C CA . VAL A 1 93 ? -13.463 -5.691 23.660 1.00 91.31 93 VAL A CA 1
ATOM 734 C C . VAL A 1 93 ? -13.205 -6.350 22.312 1.00 91.31 93 VAL A C 1
ATOM 736 O O . VAL A 1 93 ? -13.431 -5.747 21.261 1.00 91.31 93 VAL A O 1
ATOM 739 N N . HIS A 1 94 ? -12.754 -7.604 22.338 1.00 86.06 94 HIS A N 1
ATOM 740 C CA . HIS A 1 94 ? -12.598 -8.402 21.131 1.00 86.06 94 HIS A CA 1
ATOM 741 C C . HIS A 1 94 ? -13.976 -8.827 20.577 1.00 86.06 94 HIS A C 1
ATOM 743 O O . HIS A 1 94 ? -14.785 -9.394 21.316 1.00 86.06 94 HIS A O 1
ATOM 749 N N . PRO A 1 95 ? -14.267 -8.603 19.281 1.00 81.44 95 PRO A N 1
ATOM 750 C CA . PRO A 1 95 ? -15.609 -8.786 18.726 1.00 81.44 95 PRO A CA 1
ATOM 751 C C . PRO A 1 95 ? -16.118 -10.233 18.753 1.00 81.44 95 PRO A C 1
ATOM 753 O O . PRO A 1 95 ? -17.326 -10.429 18.829 1.00 81.44 95 PRO A O 1
ATOM 756 N N . SER A 1 96 ? -15.235 -11.237 18.697 1.00 84.94 96 SER A N 1
ATOM 757 C CA . SER A 1 96 ? -15.654 -12.649 18.629 1.00 84.94 96 SER A CA 1
ATOM 758 C C . SER A 1 96 ? -15.778 -13.330 19.991 1.00 84.94 96 SER A C 1
ATOM 760 O O . SER A 1 96 ? -16.539 -14.277 20.129 1.00 84.94 96 SER A O 1
ATOM 762 N N . SER A 1 97 ? -15.009 -12.887 20.986 1.00 84.38 97 SER A N 1
ATOM 763 C CA . SER A 1 97 ? -14.920 -13.539 22.302 1.00 84.38 97 SER A CA 1
ATOM 764 C C . SER A 1 97 ? -15.547 -12.705 23.414 1.00 84.38 97 SER A C 1
ATOM 766 O O . SER A 1 97 ? -15.655 -13.174 24.541 1.00 84.38 97 SER A O 1
ATOM 768 N N . THR A 1 98 ? -15.940 -11.457 23.130 1.00 85.06 98 THR A N 1
ATOM 769 C CA . THR A 1 98 ? -16.425 -10.476 24.118 1.00 85.06 98 THR A CA 1
ATOM 770 C C . THR A 1 98 ? -15.469 -10.243 25.297 1.00 85.06 98 THR A C 1
ATOM 772 O O . THR A 1 98 ? -15.834 -9.631 26.297 1.00 85.06 98 THR A O 1
ATOM 775 N N . THR A 1 99 ? -14.211 -10.675 25.166 1.00 90.31 99 THR A N 1
ATOM 776 C CA . THR A 1 99 ? -13.175 -10.512 26.184 1.00 90.31 99 THR A CA 1
ATOM 777 C C . THR A 1 99 ? -12.568 -9.120 26.108 1.00 90.31 99 THR A C 1
ATOM 779 O O . THR A 1 99 ? -12.270 -8.613 25.021 1.00 90.31 99 THR A O 1
ATOM 782 N N . ARG A 1 100 ? -12.348 -8.518 27.277 1.00 89.38 100 ARG A N 1
ATOM 783 C CA . ARG A 1 100 ? -11.621 -7.257 27.423 1.00 89.38 100 ARG A CA 1
ATOM 784 C C . ARG A 1 100 ? -10.184 -7.410 26.915 1.00 89.38 100 ARG A C 1
ATOM 786 O O . ARG A 1 100 ? -9.541 -8.421 27.182 1.00 89.38 100 ARG A O 1
ATOM 793 N N . ILE A 1 101 ? -9.700 -6.415 26.178 1.00 88.06 101 ILE A N 1
ATOM 794 C CA . ILE A 1 101 ? -8.321 -6.362 25.684 1.00 88.06 101 ILE A CA 1
ATOM 795 C C . ILE A 1 101 ? -7.500 -5.516 26.663 1.00 88.06 101 ILE A C 1
ATOM 797 O O . ILE A 1 101 ? -7.732 -4.312 26.759 1.00 88.06 101 ILE A O 1
ATOM 801 N N . GLU A 1 102 ? -6.552 -6.141 27.370 1.00 85.69 102 GLU A N 1
ATOM 802 C CA . GLU A 1 102 ? -5.620 -5.464 28.283 1.00 85.69 102 GLU A CA 1
ATOM 803 C C . GLU A 1 102 ? -4.156 -5.869 28.023 1.00 85.69 102 GLU A C 1
ATOM 805 O O . GLU A 1 102 ? -3.899 -7.048 27.768 1.00 85.69 102 GLU A O 1
ATOM 810 N N . PRO A 1 103 ? -3.193 -4.929 28.117 1.00 87.81 103 PRO A N 1
ATOM 811 C CA . PRO A 1 103 ? -3.407 -3.486 28.270 1.00 87.81 103 PRO A CA 1
ATOM 812 C C . PRO A 1 103 ? -4.102 -2.898 27.033 1.00 87.81 103 PRO A C 1
ATOM 814 O O . PRO A 1 103 ? -3.956 -3.430 25.935 1.00 87.81 103 PRO A O 1
ATOM 817 N N . THR A 1 104 ? -4.864 -1.811 27.198 1.00 89.50 104 THR A N 1
ATOM 818 C CA . THR A 1 104 ? -5.531 -1.144 26.068 1.00 89.50 104 THR A CA 1
ATOM 819 C C . THR A 1 104 ? -4.468 -0.667 25.069 1.00 89.50 104 THR A C 1
ATOM 821 O O . THR A 1 104 ? -3.700 0.245 25.390 1.00 89.50 104 THR A O 1
ATOM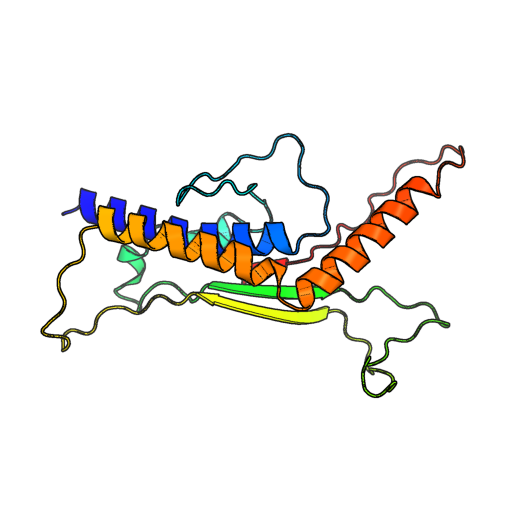 824 N N . PRO A 1 105 ? -4.377 -1.261 23.866 1.00 92.19 105 PRO A N 1
ATOM 825 C CA . PRO A 1 105 ? -3.352 -0.899 22.903 1.00 92.19 105 PRO A CA 1
ATOM 826 C C . PRO A 1 105 ? -3.681 0.465 22.304 1.00 92.19 105 PRO A C 1
ATOM 828 O O . PRO A 1 105 ? -4.837 0.746 22.016 1.00 92.19 105 PRO A O 1
ATOM 831 N N . ARG A 1 106 ? -2.670 1.294 22.033 1.00 91.56 106 ARG A N 1
ATOM 832 C CA . ARG A 1 106 ? -2.868 2.576 21.332 1.00 91.56 106 ARG A CA 1
ATOM 833 C C . ARG A 1 106 ? -3.209 2.385 19.848 1.00 91.56 106 ARG A C 1
ATOM 835 O O . ARG A 1 106 ? -3.945 3.184 19.267 1.00 91.56 106 ARG A O 1
ATOM 842 N N . PHE A 1 107 ? -2.667 1.331 19.239 1.00 93.94 107 PHE A N 1
ATOM 843 C CA . PHE A 1 107 ? -2.856 0.997 17.830 1.00 93.94 107 PHE A CA 1
ATOM 844 C C . PHE A 1 107 ? -3.096 -0.501 17.661 1.00 93.94 107 PHE A C 1
ATOM 846 O O . PHE A 1 107 ? -2.433 -1.312 18.302 1.00 93.94 107 PHE A O 1
ATOM 853 N N . ILE A 1 108 ? -4.015 -0.857 16.768 1.00 92.81 108 ILE A N 1
ATOM 854 C CA . ILE A 1 108 ? -4.287 -2.241 16.368 1.00 92.81 108 ILE A CA 1
ATOM 855 C C . ILE A 1 108 ? -4.063 -2.335 14.864 1.00 92.81 108 ILE A C 1
ATOM 857 O O . ILE A 1 108 ? -4.724 -1.630 14.101 1.00 92.81 108 ILE A O 1
ATOM 861 N N . VAL A 1 109 ? -3.138 -3.187 14.430 1.00 95.62 109 VAL A N 1
ATOM 862 C CA . VAL A 1 109 ? -2.895 -3.421 13.001 1.00 95.62 109 VAL A CA 1
ATOM 863 C C . VAL A 1 109 ? -4.078 -4.190 12.416 1.00 95.62 109 VAL A C 1
ATOM 865 O O . VAL A 1 109 ? -4.482 -5.221 12.946 1.00 95.62 109 VAL A O 1
ATOM 868 N N . LEU A 1 110 ? -4.641 -3.666 11.331 1.00 95.19 110 LEU A N 1
ATOM 869 C CA . LEU A 1 110 ? -5.748 -4.280 10.599 1.00 95.19 110 LEU A CA 1
ATOM 870 C C . LEU A 1 110 ? -5.266 -4.961 9.317 1.00 95.19 110 LEU A C 1
ATOM 872 O O . LEU A 1 110 ? -5.755 -6.030 8.967 1.00 95.19 110 LEU A O 1
ATOM 876 N N . GLU A 1 111 ? -4.331 -4.327 8.608 1.00 97.12 111 GLU A N 1
ATOM 877 C CA . GLU A 1 111 ? -3.757 -4.812 7.350 1.00 97.12 111 GLU A CA 1
ATOM 878 C C . GLU A 1 111 ? -2.283 -4.396 7.277 1.00 97.12 111 GLU A C 1
ATOM 880 O O . GLU A 1 111 ? -1.935 -3.295 7.712 1.00 97.12 111 GLU A O 1
ATOM 885 N N . SER A 1 112 ? -1.438 -5.250 6.696 1.00 97.00 112 SER A N 1
ATOM 886 C CA . SER A 1 112 ? -0.067 -4.908 6.305 1.00 97.00 112 SER A CA 1
ATOM 887 C C . SER A 1 112 ? 0.111 -5.202 4.817 1.00 97.00 112 SER A C 1
ATOM 889 O O . SER A 1 112 ? -0.239 -6.287 4.346 1.00 97.00 112 SER A O 1
ATOM 891 N N . PHE A 1 113 ? 0.607 -4.214 4.077 1.00 97.75 113 PHE A N 1
ATOM 892 C CA . PHE A 1 113 ? 0.956 -4.325 2.665 1.00 97.75 113 PHE A CA 1
ATOM 893 C C . PHE A 1 113 ? 2.460 -4.138 2.529 1.00 97.75 113 PHE A C 1
ATOM 895 O O . PHE A 1 113 ? 2.986 -3.111 2.952 1.00 97.75 113 PHE A O 1
ATOM 902 N N . VAL A 1 114 ? 3.131 -5.107 1.912 1.00 97.38 114 VAL A N 1
ATOM 903 C CA . VAL A 1 114 ? 4.578 -5.074 1.695 1.00 97.38 114 VAL A CA 1
ATOM 904 C C . VAL A 1 114 ? 4.855 -5.117 0.199 1.00 97.38 114 VAL A C 1
ATOM 906 O O . VAL A 1 114 ? 4.345 -5.991 -0.502 1.00 97.38 114 VAL A O 1
ATOM 909 N N . LEU A 1 115 ? 5.665 -4.179 -0.288 1.00 96.88 115 LEU A N 1
ATOM 910 C CA . LEU A 1 115 ? 6.201 -4.186 -1.646 1.00 96.88 115 LEU A CA 1
ATOM 911 C C . LEU A 1 115 ? 7.723 -4.274 -1.585 1.00 96.88 115 LEU A C 1
ATOM 913 O O . LEU A 1 115 ? 8.397 -3.318 -1.205 1.00 96.88 115 LEU A O 1
ATOM 917 N N . SER A 1 116 ? 8.257 -5.428 -1.970 1.00 94.44 116 SER A N 1
ATOM 918 C CA . SER A 1 116 ? 9.694 -5.677 -2.052 1.00 94.44 116 SER A CA 1
ATOM 919 C C . SER A 1 116 ? 10.169 -5.669 -3.498 1.00 94.44 116 SER A C 1
ATOM 921 O O . SER A 1 116 ? 9.494 -6.182 -4.391 1.00 94.44 116 SER A O 1
ATOM 923 N N . PHE A 1 117 ? 11.363 -5.126 -3.711 1.00 91.75 117 PHE A N 1
ATOM 924 C CA . PHE A 1 117 ? 12.098 -5.314 -4.951 1.00 91.75 117 PHE A CA 1
ATOM 925 C C . PHE A 1 117 ? 12.950 -6.575 -4.829 1.00 91.75 117 PHE A C 1
ATOM 927 O O . PHE A 1 117 ? 13.583 -6.800 -3.798 1.00 91.75 117 PHE A O 1
ATOM 934 N N . THR A 1 118 ? 12.973 -7.393 -5.875 1.00 89.50 118 THR A N 1
ATOM 935 C CA . THR A 1 118 ? 13.827 -8.579 -5.935 1.00 89.50 118 THR A CA 1
ATOM 936 C C . THR A 1 118 ? 14.779 -8.412 -7.112 1.00 89.50 118 THR A C 1
ATOM 938 O O . THR A 1 118 ? 14.316 -8.432 -8.255 1.00 89.50 118 THR A O 1
ATOM 941 N N . PRO A 1 119 ? 16.084 -8.197 -6.864 1.00 83.00 119 PRO A N 1
ATOM 942 C CA . PRO A 1 119 ? 17.056 -8.119 -7.940 1.00 83.00 119 PRO A CA 1
ATOM 943 C C . PRO A 1 119 ? 17.167 -9.476 -8.634 1.00 83.00 119 PRO A C 1
ATOM 945 O O . PRO A 1 119 ? 17.143 -10.524 -7.984 1.00 83.00 119 PRO A O 1
ATOM 948 N N . ARG A 1 120 ? 17.310 -9.445 -9.960 1.00 77.31 120 ARG A N 1
ATOM 949 C CA . ARG A 1 120 ? 17.601 -10.638 -10.756 1.00 77.31 120 ARG A CA 1
ATOM 950 C C . ARG A 1 120 ? 18.937 -11.236 -10.310 1.00 77.31 120 ARG A C 1
ATOM 952 O O . ARG A 1 120 ? 19.905 -10.499 -10.128 1.00 77.31 120 ARG A O 1
ATOM 959 N N . ARG A 1 121 ? 18.986 -12.559 -10.157 1.00 73.50 121 ARG A N 1
ATOM 960 C CA . ARG A 1 121 ? 20.224 -13.300 -9.879 1.00 73.50 121 ARG A CA 1
ATOM 961 C C . ARG A 1 121 ? 20.940 -13.641 -11.184 1.00 73.50 121 ARG A C 1
ATOM 963 O O . ARG A 1 121 ? 20.288 -13.906 -12.191 1.00 73.50 121 ARG A O 1
ATOM 970 N N . GLU A 1 122 ? 22.270 -13.638 -11.156 1.00 64.38 122 GLU A N 1
ATOM 971 C CA . GLU A 1 122 ? 23.113 -13.903 -12.333 1.00 64.38 122 GLU A CA 1
ATOM 972 C C . GLU A 1 122 ? 22.862 -15.298 -12.946 1.00 64.38 122 GLU A C 1
ATOM 974 O O . GLU A 1 122 ? 23.005 -15.460 -14.153 1.00 64.38 122 GLU A O 1
ATOM 979 N N . ASP A 1 123 ? 22.371 -16.257 -12.152 1.00 65.06 123 ASP A N 1
ATOM 980 C CA . ASP A 1 123 ? 22.100 -17.643 -12.572 1.00 65.06 123 ASP A CA 1
ATOM 981 C C . ASP A 1 123 ? 20.792 -17.828 -13.377 1.00 65.06 123 ASP A C 1
ATOM 983 O O . ASP A 1 123 ? 20.511 -18.912 -13.895 1.00 65.06 123 ASP A O 1
ATOM 987 N N . GLU A 1 124 ? 19.948 -16.795 -13.487 1.00 67.44 124 GLU A N 1
ATOM 988 C CA . GLU A 1 124 ? 18.678 -16.867 -14.221 1.00 67.44 124 GLU A CA 1
ATOM 989 C C . GLU A 1 124 ? 18.917 -16.651 -15.724 1.00 67.44 124 GLU A C 1
ATOM 991 O O . GLU A 1 124 ? 18.771 -15.543 -16.245 1.00 67.44 124 GLU A O 1
ATOM 996 N N . HIS A 1 125 ? 19.304 -17.716 -16.431 1.00 53.31 125 HIS A N 1
ATOM 997 C CA . HIS A 1 125 ? 19.748 -17.664 -17.831 1.00 53.31 125 HIS A CA 1
ATOM 9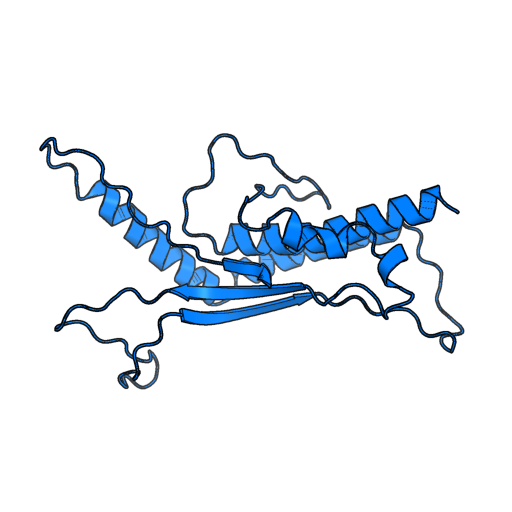98 C C . HIS A 1 125 ? 18.655 -17.409 -18.886 1.00 53.31 125 HIS A C 1
ATOM 1000 O O . HIS A 1 125 ? 18.991 -17.059 -20.015 1.00 53.31 125 HIS A O 1
ATOM 1006 N N . GLU A 1 126 ? 17.365 -17.488 -18.552 1.00 54.16 126 GLU A N 1
ATOM 1007 C CA . GLU A 1 126 ? 16.283 -17.273 -19.523 1.00 54.16 126 GLU A CA 1
ATOM 1008 C C . GLU A 1 126 ? 15.185 -16.362 -18.974 1.00 54.16 126 GLU A C 1
ATOM 1010 O O . GLU A 1 126 ? 14.141 -16.812 -18.505 1.00 54.16 126 GLU A O 1
ATOM 1015 N N . SER A 1 127 ? 15.388 -15.048 -19.062 1.00 57.81 127 SER A N 1
ATOM 1016 C CA . SER A 1 127 ? 14.261 -14.121 -18.991 1.00 57.81 127 SER A CA 1
ATOM 1017 C C . SER A 1 127 ? 14.266 -13.177 -20.182 1.00 57.81 127 SER A C 1
ATOM 1019 O O . SER A 1 127 ? 15.277 -12.570 -20.539 1.00 57.81 127 SER A O 1
ATOM 1021 N N . ILE A 1 128 ? 13.103 -13.113 -20.827 1.00 61.16 128 ILE A N 1
ATOM 1022 C CA . ILE A 1 128 ? 12.795 -12.155 -21.880 1.00 61.16 128 ILE A CA 1
ATOM 1023 C C . ILE A 1 128 ? 12.883 -10.772 -21.240 1.00 61.16 128 ILE A C 1
ATOM 1025 O O . ILE A 1 128 ? 12.148 -10.490 -20.293 1.00 61.16 128 ILE A O 1
ATOM 1029 N N . ASP A 1 129 ? 13.776 -9.923 -21.744 1.00 73.69 129 ASP A N 1
ATOM 1030 C CA . ASP A 1 129 ? 13.856 -8.535 -21.301 1.00 73.69 129 ASP A CA 1
ATOM 1031 C C . ASP A 1 129 ? 12.534 -7.836 -21.655 1.00 73.69 129 ASP A C 1
ATOM 1033 O O . ASP A 1 129 ? 12.181 -7.656 -22.828 1.00 73.69 129 ASP A O 1
ATOM 1037 N N . VAL A 1 130 ? 11.722 -7.545 -20.637 1.00 84.19 130 VAL A N 1
ATOM 1038 C CA . VAL A 1 130 ? 10.390 -6.980 -20.839 1.00 84.19 130 VAL A CA 1
ATOM 1039 C C . VAL A 1 130 ? 10.548 -5.491 -21.095 1.00 84.19 130 VAL A C 1
ATOM 1041 O O . VAL A 1 130 ? 10.941 -4.728 -20.216 1.00 84.19 130 VAL A O 1
ATOM 1044 N N . ALA A 1 131 ? 10.166 -5.051 -22.292 1.00 91.19 131 ALA A N 1
ATOM 1045 C CA . ALA A 1 131 ? 10.223 -3.640 -22.646 1.00 91.19 131 ALA A CA 1
ATOM 1046 C C . ALA A 1 131 ? 9.474 -2.763 -21.619 1.00 91.19 131 ALA A C 1
ATOM 1048 O O . ALA A 1 131 ? 8.329 -3.046 -21.254 1.00 91.19 131 ALA A O 1
ATOM 1049 N N . LEU A 1 132 ? 10.077 -1.642 -21.210 1.00 92.50 132 LEU A N 1
ATOM 1050 C CA . LEU A 1 132 ? 9.516 -0.718 -20.209 1.00 92.50 132 LEU A CA 1
ATOM 1051 C C . LEU A 1 132 ? 8.049 -0.298 -20.462 1.00 92.50 132 LEU A C 1
ATOM 1053 O O . LEU A 1 132 ? 7.270 -0.268 -19.504 1.00 92.50 132 LEU A O 1
ATOM 1057 N N . PRO A 1 133 ? 7.603 -0.025 -21.710 1.00 94.38 133 PRO A N 1
ATOM 1058 C CA . PRO A 1 133 ? 6.194 0.273 -21.977 1.00 94.38 133 PRO A CA 1
ATOM 1059 C C . PRO A 1 133 ? 5.252 -0.876 -21.601 1.00 94.38 133 PRO A C 1
ATOM 1061 O O . PRO A 1 133 ? 4.116 -0.641 -21.187 1.00 94.38 133 PRO A O 1
ATOM 1064 N N . THR A 1 134 ? 5.712 -2.118 -21.736 1.00 95.19 134 THR A N 1
ATOM 1065 C CA . THR A 1 134 ? 4.965 -3.319 -21.358 1.00 95.19 134 THR A CA 1
ATOM 1066 C C . THR A 1 134 ? 4.863 -3.436 -19.839 1.00 95.19 134 THR A C 1
ATOM 1068 O O . THR A 1 134 ? 3.768 -3.665 -19.330 1.00 95.19 134 THR A O 1
ATOM 1071 N N . ILE A 1 135 ? 5.946 -3.158 -19.101 1.00 94.62 135 ILE A N 1
ATOM 1072 C CA . ILE A 1 135 ? 5.934 -3.116 -17.626 1.00 94.62 135 ILE A CA 1
ATOM 1073 C C . ILE A 1 135 ? 4.918 -2.082 -17.118 1.00 94.62 135 ILE A C 1
ATOM 1075 O O . ILE A 1 135 ? 4.081 -2.392 -16.269 1.00 94.62 135 ILE A O 1
ATOM 1079 N N . TYR A 1 136 ? 4.918 -0.871 -17.688 1.00 96.75 136 TYR A N 1
ATOM 1080 C CA . TYR A 1 136 ? 3.914 0.145 -17.355 1.00 96.75 136 TYR A CA 1
ATOM 1081 C C . TYR A 1 136 ? 2.485 -0.349 -17.631 1.00 96.75 136 TYR A C 1
ATOM 1083 O O . TYR A 1 136 ? 1.596 -0.204 -16.789 1.00 96.75 136 TYR A O 1
ATOM 1091 N N . LYS A 1 137 ? 2.260 -0.978 -18.794 1.00 97.00 137 LYS A N 1
ATOM 1092 C CA . LYS A 1 137 ? 0.956 -1.555 -19.154 1.00 97.00 137 LYS A CA 1
ATOM 1093 C C . LYS A 1 137 ? 0.514 -2.650 -18.186 1.00 97.00 137 LYS A C 1
ATOM 1095 O O . LYS A 1 137 ? -0.678 -2.716 -17.910 1.00 97.00 137 LYS A O 1
ATOM 1100 N N . HIS A 1 138 ? 1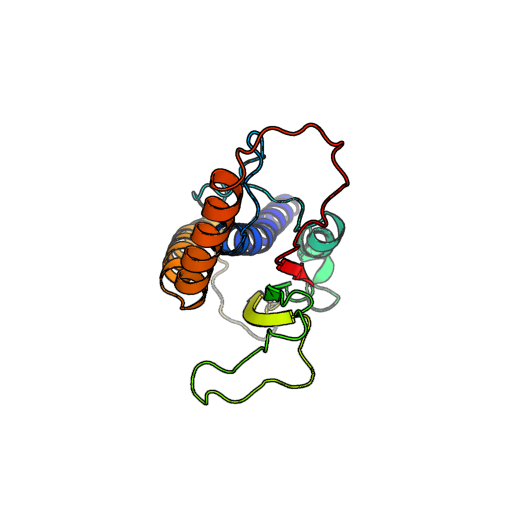.423 -3.459 -17.640 1.00 96.88 138 HIS A N 1
ATOM 1101 C CA . HIS A 1 138 ? 1.106 -4.445 -16.599 1.00 96.88 138 HIS A CA 1
ATOM 1102 C C . HIS A 1 138 ? 0.725 -3.802 -15.260 1.00 96.88 138 HIS A C 1
ATOM 1104 O O . HIS A 1 138 ? -0.137 -4.325 -14.552 1.00 96.88 138 HIS A O 1
ATOM 1110 N N . GLY A 1 139 ? 1.282 -2.630 -14.942 1.00 97.69 139 GLY A N 1
ATOM 1111 C CA . GLY A 1 139 ? 0.883 -1.853 -13.768 1.00 97.69 139 GLY A CA 1
ATOM 1112 C C . GLY A 1 139 ? -0.590 -1.420 -13.797 1.00 97.69 139 GLY A C 1
ATOM 1113 O O . GLY A 1 139 ? -1.235 -1.371 -12.752 1.00 97.69 139 GLY A O 1
ATOM 1114 N N . ILE A 1 140 ? -1.166 -1.173 -14.981 1.00 98.25 140 ILE A N 1
ATOM 1115 C CA . ILE A 1 140 ? -2.570 -0.745 -15.125 1.00 98.25 140 ILE A CA 1
ATOM 1116 C C . ILE A 1 140 ? -3.550 -1.762 -14.504 1.00 98.25 140 ILE A C 1
ATOM 1118 O O . ILE A 1 140 ? -4.236 -1.404 -13.542 1.00 98.25 140 ILE A O 1
ATOM 1122 N N . PRO A 1 141 ? -3.661 -3.017 -14.989 1.00 98.31 141 PRO A N 1
ATOM 1123 C CA . PRO A 1 141 ? -4.581 -3.986 -14.404 1.00 98.31 141 PRO A CA 1
ATOM 1124 C C . PRO A 1 141 ? -4.233 -4.319 -12.949 1.00 98.31 141 PRO A C 1
ATOM 1126 O O . PRO A 1 141 ? -5.156 -4.533 -12.167 1.00 98.31 141 PRO A O 1
ATOM 1129 N N . LEU A 1 142 ? -2.951 -4.288 -12.557 1.00 98.38 142 LEU A N 1
ATOM 1130 C CA . LEU A 1 142 ? -2.531 -4.500 -11.169 1.00 98.38 142 LEU A CA 1
ATOM 1131 C C . LEU A 1 142 ? -3.136 -3.455 -10.219 1.00 98.38 142 LEU A C 1
ATOM 1133 O O . LEU A 1 142 ? -3.741 -3.804 -9.208 1.00 98.38 142 LEU A O 1
ATOM 1137 N N . PHE A 1 143 ? -3.025 -2.163 -10.534 1.00 98.44 143 PHE A N 1
ATOM 1138 C CA . PHE A 1 143 ? -3.578 -1.129 -9.657 1.00 98.44 143 PHE A CA 1
ATOM 1139 C C . PHE A 1 143 ? -5.106 -1.058 -9.718 1.00 98.44 143 PHE A C 1
ATOM 1141 O O . PHE A 1 143 ? -5.742 -0.736 -8.713 1.00 98.44 143 PHE A O 1
ATOM 1148 N N . ARG A 1 144 ? -5.728 -1.416 -10.850 1.00 97.81 144 ARG A N 1
ATOM 1149 C CA . ARG A 1 144 ? -7.193 -1.550 -10.945 1.00 97.81 144 ARG A CA 1
ATOM 1150 C C . ARG A 1 144 ? -7.716 -2.719 -10.102 1.00 97.81 144 ARG A C 1
ATOM 1152 O O . ARG A 1 144 ? -8.746 -2.571 -9.434 1.00 97.81 144 ARG A O 1
ATOM 1159 N N . SER A 1 145 ? -7.015 -3.854 -10.093 1.00 98.38 145 SER A N 1
ATOM 1160 C CA . SER A 1 145 ? -7.379 -5.003 -9.259 1.00 98.38 145 SER A CA 1
ATOM 1161 C C . SER A 1 145 ? -7.155 -4.697 -7.779 1.00 98.38 145 SER A C 1
ATOM 1163 O O . SER A 1 145 ? -8.069 -4.912 -6.987 1.00 98.38 145 SER A O 1
ATOM 1165 N N . LEU A 1 146 ? -6.031 -4.072 -7.410 1.00 98.31 146 LEU A N 1
ATOM 1166 C CA . LEU A 1 146 ? -5.764 -3.631 -6.039 1.00 98.31 146 LEU A CA 1
ATOM 1167 C C . LEU A 1 146 ? -6.827 -2.644 -5.536 1.00 98.31 146 LEU A C 1
ATOM 1169 O O . LEU A 1 146 ? -7.375 -2.818 -4.447 1.00 98.31 146 LEU A O 1
ATOM 1173 N N . TYR A 1 147 ? -7.176 -1.635 -6.339 1.00 97.81 147 TYR A N 1
ATOM 1174 C CA . TYR A 1 147 ? -8.230 -0.672 -6.006 1.00 97.81 147 TYR A CA 1
ATOM 1175 C C . TYR A 1 147 ? -9.571 -1.361 -5.707 1.00 97.81 147 TYR A C 1
ATOM 1177 O O . TYR A 1 147 ? -10.307 -0.942 -4.804 1.00 97.81 147 TYR A O 1
ATOM 1185 N N . SER A 1 148 ? -9.885 -2.418 -6.457 1.00 97.88 148 SER A N 1
ATOM 1186 C CA . SER A 1 148 ? -11.104 -3.213 -6.289 1.00 97.88 148 SER A CA 1
ATOM 1187 C C . SER A 1 148 ? -11.021 -4.112 -5.051 1.00 97.88 148 SER A C 1
ATOM 1189 O O . SER A 1 148 ? -11.939 -4.108 -4.229 1.00 97.88 148 SER A O 1
ATOM 1191 N N . LEU A 1 149 ? -9.895 -4.806 -4.859 1.00 98.00 149 LEU A N 1
ATOM 1192 C CA . LEU A 1 149 ? -9.622 -5.665 -3.705 1.00 98.00 149 LEU A CA 1
ATOM 1193 C C . LEU A 1 149 ? -9.782 -4.897 -2.389 1.00 98.00 149 LEU A C 1
ATOM 1195 O O . LEU A 1 149 ? -10.499 -5.326 -1.485 1.00 98.00 149 LEU A O 1
ATOM 1199 N N . LEU A 1 150 ? -9.200 -3.700 -2.302 1.00 97.81 150 LEU A N 1
ATOM 1200 C CA . LEU A 1 150 ? -9.269 -2.870 -1.101 1.00 97.81 150 LEU A CA 1
ATOM 1201 C C . LEU A 1 150 ? -10.699 -2.514 -0.680 1.00 97.81 150 LEU A C 1
ATOM 1203 O O . LEU A 1 150 ? -10.893 -2.178 0.486 1.00 97.81 150 LEU A O 1
ATOM 1207 N N . ARG A 1 151 ? -11.689 -2.586 -1.580 1.00 96.00 151 ARG A N 1
ATOM 1208 C CA . ARG A 1 151 ? -13.110 -2.295 -1.308 1.00 96.00 151 ARG A CA 1
ATOM 1209 C C . ARG A 1 151 ? -13.927 -3.515 -0.894 1.00 96.00 151 ARG A C 1
ATOM 1211 O O . ARG A 1 151 ? -15.072 -3.353 -0.469 1.00 96.00 151 ARG A O 1
ATOM 1218 N N . VAL A 1 152 ? -13.369 -4.717 -0.990 1.00 96.56 152 VAL A N 1
ATOM 1219 C CA . VAL A 1 152 ? -14.031 -5.947 -0.526 1.00 96.56 152 VAL A CA 1
ATOM 1220 C C . VAL A 1 152 ? -13.448 -6.468 0.788 1.00 96.56 152 VAL A C 1
ATOM 1222 O O . VAL A 1 152 ? -14.141 -7.189 1.507 1.00 96.56 152 VAL A O 1
ATOM 1225 N N . LEU A 1 153 ? -12.231 -6.042 1.153 1.00 96.69 153 LEU A N 1
ATOM 1226 C CA . LEU A 1 153 ? -11.601 -6.402 2.425 1.00 96.69 153 LEU A CA 1
ATOM 1227 C C . LEU A 1 153 ? -12.407 -5.911 3.650 1.00 96.69 153 LEU A C 1
ATOM 1229 O O . LEU A 1 153 ? -13.044 -4.850 3.594 1.00 96.69 153 LEU A O 1
ATOM 1233 N N . PRO A 1 154 ? -12.370 -6.637 4.790 1.00 94.69 154 PRO A N 1
ATOM 1234 C CA . PRO A 1 154 ? -13.132 -6.291 5.996 1.00 94.69 154 PRO A CA 1
ATOM 1235 C C . PRO A 1 154 ? -12.884 -4.865 6.497 1.00 94.69 154 PRO A C 1
ATOM 1237 O O . PRO A 1 154 ? -13.822 -4.180 6.920 1.00 94.69 154 PRO A O 1
ATOM 1240 N N . THR A 1 155 ? -11.650 -4.379 6.377 1.00 95.06 155 THR A N 1
ATOM 1241 C CA . THR A 1 155 ? -11.257 -3.031 6.797 1.00 95.06 155 THR A CA 1
ATOM 1242 C C . THR A 1 155 ? -12.021 -1.942 6.054 1.00 95.06 155 THR A C 1
ATOM 1244 O O . THR A 1 155 ? -12.345 -0.920 6.650 1.00 95.06 155 THR A O 1
ATOM 1247 N N . TRP A 1 156 ? -12.434 -2.164 4.800 1.00 94.94 156 TRP A N 1
ATOM 1248 C CA . TRP A 1 156 ? -13.306 -1.224 4.087 1.00 94.94 156 TRP A CA 1
ATOM 1249 C C . TRP A 1 156 ? -14.679 -1.084 4.747 1.00 94.94 156 TRP A C 1
ATOM 1251 O O . TRP A 1 156 ? -15.234 0.014 4.845 1.00 94.94 156 TRP A O 1
ATOM 1261 N N . LYS A 1 157 ? -15.250 -2.193 5.237 1.00 92.75 157 LYS A N 1
ATOM 1262 C CA . LYS A 1 157 ? -16.523 -2.159 5.973 1.00 92.75 157 LYS A CA 1
ATOM 1263 C C . LYS A 1 157 ? -16.364 -1.379 7.278 1.00 92.75 157 LYS A C 1
ATOM 1265 O O . LYS A 1 157 ? -17.250 -0.587 7.608 1.00 92.75 157 LYS A O 1
ATOM 1270 N N . LEU A 1 158 ? -15.249 -1.571 7.987 1.00 91.06 158 LEU A N 1
ATOM 1271 C CA . LEU A 1 158 ? -14.922 -0.818 9.199 1.00 91.06 158 LEU A CA 1
ATOM 1272 C C . LEU A 1 158 ? -14.731 0.675 8.898 1.00 91.06 158 LEU A C 1
ATOM 1274 O O . LEU A 1 158 ? -15.402 1.502 9.510 1.00 91.06 158 LEU A O 1
ATOM 1278 N N . TYR A 1 159 ? -13.925 1.013 7.891 1.00 91.50 159 TYR A N 1
ATOM 1279 C CA . TYR A 1 159 ? -13.718 2.375 7.398 1.00 91.50 159 TYR A CA 1
ATOM 1280 C C . TYR A 1 159 ? -15.046 3.096 7.131 1.00 91.50 159 TYR A C 1
ATOM 1282 O O . TYR A 1 159 ? -15.308 4.159 7.695 1.00 91.50 159 TYR A O 1
ATOM 1290 N N . LYS A 1 160 ? -15.950 2.482 6.354 1.00 90.94 160 LYS A N 1
ATOM 1291 C CA . LYS A 1 160 ? -17.274 3.060 6.062 1.00 90.94 160 LYS A CA 1
ATOM 1292 C C . LYS A 1 160 ? -18.141 3.250 7.309 1.00 90.94 160 LYS A C 1
ATOM 1294 O O . LYS A 1 160 ? -19.007 4.123 7.328 1.00 90.94 160 LYS A O 1
ATOM 1299 N N . ARG A 1 161 ? -17.993 2.406 8.336 1.00 89.62 161 ARG A N 1
ATOM 1300 C CA . ARG A 1 161 ? -18.706 2.568 9.617 1.00 89.62 161 ARG A CA 1
ATOM 1301 C C . ARG A 1 161 ? -18.131 3.738 10.414 1.00 89.62 161 ARG A C 1
ATOM 1303 O O . ARG A 1 161 ? -18.906 4.555 10.898 1.00 89.62 161 ARG A O 1
ATOM 1310 N N . LEU A 1 162 ? -16.806 3.843 10.494 1.00 87.44 162 LEU A N 1
ATOM 1311 C CA . LEU A 1 162 ? -16.119 4.917 11.212 1.00 87.44 162 LEU A CA 1
ATOM 1312 C C . LEU A 1 162 ? -16.370 6.281 10.564 1.00 87.44 162 LEU A C 1
ATOM 1314 O O . LEU A 1 162 ? -16.794 7.203 11.252 1.00 87.44 162 LEU A O 1
ATOM 1318 N N . LYS A 1 163 ? -16.227 6.394 9.238 1.00 84.56 163 LYS A N 1
ATOM 1319 C CA . LYS A 1 163 ? -16.449 7.659 8.520 1.00 84.56 163 LYS A CA 1
ATOM 1320 C C . LYS A 1 163 ? -17.870 8.204 8.702 1.00 84.56 163 LYS A C 1
ATOM 1322 O O . LYS A 1 163 ? -18.041 9.398 8.917 1.00 84.56 163 LYS A O 1
ATOM 1327 N N . ARG A 1 164 ? -18.890 7.333 8.691 1.00 83.38 164 ARG A N 1
ATOM 1328 C CA . ARG A 1 164 ? -20.284 7.733 8.965 1.00 83.38 164 ARG A CA 1
ATOM 1329 C C . ARG A 1 164 ? -20.471 8.293 10.374 1.00 83.38 164 ARG A C 1
ATOM 1331 O O . ARG A 1 164 ? -21.183 9.275 10.535 1.00 83.38 164 ARG A O 1
ATOM 1338 N N . ARG A 1 165 ? -19.839 7.680 11.381 1.00 79.00 165 ARG A N 1
ATOM 1339 C CA . ARG A 1 165 ? -19.913 8.159 12.770 1.00 79.00 165 ARG A CA 1
ATOM 1340 C C . ARG A 1 165 ? -19.209 9.500 12.944 1.00 79.00 165 ARG A C 1
ATOM 1342 O O . ARG A 1 165 ? -19.790 10.393 13.538 1.00 79.00 165 ARG A O 1
ATOM 1349 N N . ILE A 1 166 ? -18.013 9.646 12.373 1.00 72.31 166 ILE A N 1
ATOM 1350 C CA . ILE A 1 166 ? -17.254 10.902 12.406 1.00 72.31 166 ILE A CA 1
ATOM 1351 C C . ILE A 1 166 ? -18.074 12.029 11.765 1.00 72.31 166 ILE A C 1
ATOM 1353 O O . ILE A 1 166 ? -18.250 13.074 12.379 1.00 72.31 166 ILE A O 1
ATOM 1357 N N . GLY A 1 167 ? -18.652 11.794 10.582 1.00 62.53 167 GLY A N 1
ATOM 1358 C CA . GLY A 1 167 ? -19.517 12.774 9.922 1.00 62.53 167 GLY A CA 1
ATOM 1359 C C . GLY A 1 167 ? -20.743 13.164 10.758 1.00 62.53 167 GLY A C 1
ATOM 1360 O O . GLY A 1 167 ? -21.076 14.341 10.824 1.00 62.53 167 GLY A O 1
ATOM 1361 N N . ALA A 1 168 ? -21.384 12.212 11.444 1.00 59.81 168 ALA A N 1
ATOM 1362 C CA . ALA A 1 168 ? -22.545 12.491 12.293 1.00 59.81 168 ALA A CA 1
ATOM 1363 C C . ALA A 1 168 ? -22.208 13.377 13.509 1.00 59.81 168 ALA A C 1
ATOM 1365 O O . ALA A 1 168 ? -22.996 14.255 13.853 1.00 59.81 168 ALA A O 1
ATOM 1366 N N . THR A 1 169 ? -21.033 13.202 14.124 1.00 55.31 169 THR A N 1
ATOM 1367 C CA . THR A 1 169 ? -20.593 14.032 15.259 1.00 55.31 169 THR A CA 1
ATOM 1368 C C . THR A 1 169 ? -20.416 15.504 14.870 1.00 55.31 169 THR A C 1
ATOM 1370 O O . THR A 1 169 ? -20.719 16.382 15.671 1.00 55.31 169 THR A O 1
ATOM 1373 N N . TYR A 1 170 ? -19.990 15.796 13.636 1.00 45.41 170 TYR A N 1
ATOM 1374 C CA . TYR A 1 170 ? -19.835 17.177 13.163 1.00 45.41 170 TYR A CA 1
ATOM 1375 C C . TYR A 1 170 ? -21.165 17.868 12.820 1.00 45.41 170 TYR A C 1
ATOM 1377 O O . TYR A 1 170 ? -21.262 19.082 12.963 1.00 45.41 170 TYR A O 1
ATOM 1385 N N . TRP A 1 171 ? -22.205 17.125 12.422 1.00 39.16 171 TRP A N 1
ATOM 1386 C CA . TRP A 1 171 ? -23.535 17.694 12.142 1.00 39.16 171 TRP A CA 1
ATOM 1387 C C . TRP A 1 171 ? -24.437 17.800 13.383 1.00 39.16 171 TRP A C 1
ATOM 1389 O O . TRP A 1 171 ? -25.341 18.628 13.405 1.00 39.16 171 TRP A O 1
ATOM 1399 N N . GLY A 1 172 ? -24.176 17.011 14.432 1.00 34.19 172 GLY A N 1
ATOM 1400 C CA . GLY A 1 172 ? -24.907 17.061 15.707 1.00 34.19 172 GLY A CA 1
ATOM 1401 C C . GLY A 1 172 ? -24.460 18.161 16.679 1.00 34.19 172 GLY A C 1
ATOM 1402 O O . GLY A 1 172 ? -25.011 18.249 17.769 1.00 34.19 172 GLY A O 1
ATOM 1403 N N . SER A 1 173 ? -23.475 18.986 16.310 1.00 33.66 173 SER A N 1
ATOM 1404 C CA . SER A 1 173 ? -22.936 20.070 17.143 1.00 33.66 173 SER A CA 1
ATOM 1405 C C . SER A 1 173 ? -23.078 21.423 16.440 1.00 33.66 173 SER A C 1
ATOM 1407 O O . SER A 1 173 ? -22.106 22.154 16.264 1.00 33.66 173 SER A O 1
ATOM 1409 N N . THR A 1 174 ? -24.298 21.756 16.016 1.00 37.12 174 THR A N 1
ATOM 1410 C CA . THR A 1 174 ? -24.686 23.136 15.686 1.00 37.12 174 THR A CA 1
ATOM 1411 C C . THR A 1 174 ? -25.439 23.743 16.865 1.00 37.12 174 THR A C 1
ATOM 1413 O O . THR A 1 174 ? -26.579 24.166 16.733 1.00 37.12 174 THR A O 1
ATOM 1416 N N . ASP A 1 175 ? -24.791 23.779 18.030 1.00 30.77 175 ASP A N 1
ATOM 1417 C CA . ASP A 1 175 ? -25.187 24.704 19.088 1.00 30.77 175 ASP A CA 1
ATOM 1418 C C . ASP A 1 175 ? -24.214 25.882 19.069 1.00 30.77 175 ASP A C 1
ATOM 1420 O O . ASP A 1 175 ? -22.997 25.740 19.226 1.00 30.77 175 ASP A O 1
ATOM 1424 N N . VAL A 1 176 ? -24.763 27.053 18.761 1.00 38.47 176 VAL A N 1
ATOM 1425 C CA . VAL A 1 176 ? -24.046 28.322 18.709 1.00 38.47 176 VAL A CA 1
ATOM 1426 C C . VAL A 1 176 ? -23.604 28.667 20.124 1.00 38.47 176 VAL A C 1
ATOM 1428 O O . VAL A 1 176 ? -24.403 29.083 20.957 1.00 38.47 176 VAL A O 1
ATOM 1431 N N . SER A 1 177 ? -22.308 28.557 20.392 1.00 30.05 177 SER A N 1
ATOM 1432 C CA . SER A 1 177 ? -21.637 29.382 21.393 1.00 30.05 177 SER A CA 1
ATOM 1433 C C . SER A 1 177 ? -20.167 29.523 21.033 1.00 30.05 177 SER A C 1
ATOM 1435 O O . SER A 1 177 ? -19.407 28.559 20.970 1.00 30.05 177 SER A O 1
ATOM 1437 N N . GLN A 1 178 ? -19.794 30.768 20.745 1.00 37.34 178 GLN A N 1
ATOM 1438 C CA . GLN A 1 178 ? -18.433 31.197 20.471 1.00 37.34 178 GLN A CA 1
ATOM 1439 C C . GLN A 1 178 ? -17.486 30.730 21.583 1.00 37.34 178 GLN A C 1
ATOM 1441 O O . GLN A 1 178 ? -17.551 31.207 22.711 1.00 37.34 178 GLN A O 1
ATOM 1446 N N . SER A 1 179 ? -16.537 29.863 21.245 1.00 28.91 179 SER A N 1
ATOM 1447 C CA . SER A 1 179 ? -15.257 29.797 21.947 1.00 28.91 179 SER A CA 1
ATOM 1448 C C . SER A 1 179 ? -14.164 29.327 20.986 1.00 28.91 179 SER A C 1
ATOM 1450 O O . SER A 1 179 ? -14.404 28.571 20.046 1.00 28.91 179 SER A O 1
ATOM 1452 N N . LYS A 1 180 ? -12.979 29.919 21.162 1.00 28.94 180 LYS A N 1
ATOM 1453 C CA . LYS A 1 180 ? -11.827 29.894 20.249 1.00 28.94 180 LYS A CA 1
ATOM 1454 C C . LYS A 1 180 ? -11.382 28.469 19.873 1.00 28.94 180 LYS A C 1
ATOM 1456 O O . LYS A 1 180 ? -11.409 27.588 20.728 1.00 28.94 180 LYS A O 1
ATOM 1461 N N . PRO A 1 181 ? -10.867 28.257 18.647 1.00 30.81 181 PRO A N 1
ATOM 1462 C CA . PRO A 1 181 ? -10.379 26.952 18.229 1.00 30.81 181 PRO A CA 1
ATOM 1463 C C . PRO A 1 181 ? -9.051 26.632 18.928 1.00 30.81 181 PRO A C 1
ATOM 1465 O O . PRO A 1 181 ? -8.022 27.254 18.663 1.00 30.81 181 PRO A O 1
ATOM 1468 N N . THR A 1 182 ? -9.066 25.641 19.814 1.00 31.97 182 THR A N 1
ATOM 1469 C CA . THR A 1 182 ? -7.869 24.908 20.234 1.00 31.97 182 THR A CA 1
ATOM 1470 C C . THR A 1 182 ? -7.493 23.885 19.153 1.00 31.97 182 THR A C 1
ATOM 1472 O O . THR A 1 182 ? -8.374 23.308 18.510 1.00 31.97 182 THR A O 1
ATOM 1475 N N . PRO A 1 183 ? -6.195 23.646 18.895 1.00 32.66 183 PRO A N 1
ATOM 1476 C CA . PRO A 1 183 ? -5.772 22.775 17.807 1.00 32.66 183 PRO A CA 1
ATOM 1477 C C . PRO A 1 183 ? -6.022 21.307 18.182 1.00 32.66 183 PRO A C 1
ATOM 1479 O O . PRO A 1 183 ? -5.258 20.695 18.928 1.00 32.66 183 PRO A O 1
ATOM 1482 N N . SER A 1 184 ? -7.108 20.731 17.661 1.00 31.88 184 SER A N 1
ATOM 1483 C CA . SER A 1 184 ? -7.424 19.313 17.838 1.00 31.88 184 SER A CA 1
ATOM 1484 C C . SER A 1 184 ? -6.361 18.443 17.167 1.00 31.88 184 SER A C 1
ATOM 1486 O O . SER A 1 184 ? -6.050 18.623 15.984 1.00 31.88 184 SER A O 1
ATOM 1488 N N . HIS A 1 185 ? -5.833 17.480 17.919 1.00 33.84 185 HIS A N 1
ATOM 1489 C CA . HIS A 1 185 ? -4.889 16.477 17.443 1.00 33.84 185 HIS A CA 1
ATOM 1490 C C . HIS A 1 185 ? -5.399 15.783 16.175 1.00 33.84 185 HIS A C 1
ATOM 1492 O O . HIS A 1 185 ? -6.490 15.213 16.139 1.00 33.84 185 HIS A O 1
ATOM 1498 N N . ARG A 1 186 ? -4.580 15.835 15.120 1.00 35.53 186 ARG A N 1
ATOM 1499 C CA . ARG A 1 186 ? -4.804 15.104 13.875 1.00 35.53 186 ARG A CA 1
ATOM 1500 C C . ARG A 1 186 ? -4.679 13.610 14.160 1.00 35.53 186 ARG A C 1
ATOM 1502 O O . ARG A 1 186 ? -3.616 13.137 14.555 1.00 35.53 186 ARG A O 1
ATOM 1509 N N . TYR A 1 187 ? -5.747 12.859 13.923 1.00 36.38 187 TYR A N 1
ATOM 1510 C CA . TYR A 1 187 ? -5.699 11.401 13.917 1.00 36.38 187 TYR A CA 1
ATOM 1511 C C . TYR A 1 187 ? -4.928 10.931 12.675 1.00 36.38 187 TYR A C 1
ATOM 1513 O O . TYR A 1 187 ? -5.473 10.850 11.574 1.00 36.38 187 TYR A O 1
ATOM 1521 N N . HIS A 1 188 ? -3.634 10.656 12.842 1.00 38.69 188 HIS A N 1
ATOM 1522 C CA . HIS A 1 188 ? -2.801 10.043 11.810 1.00 38.69 188 HIS A CA 1
ATOM 1523 C C . HIS A 1 188 ? -3.127 8.546 11.729 1.00 38.69 188 HIS A C 1
ATOM 1525 O O . HIS A 1 188 ? -2.917 7.801 12.682 1.00 38.69 188 HIS A O 1
ATOM 1531 N N . THR A 1 189 ? -3.707 8.122 10.606 1.00 52.16 189 THR A N 1
ATOM 1532 C CA . THR A 1 189 ? -4.283 6.777 10.414 1.00 52.16 189 THR A CA 1
ATOM 1533 C C . THR A 1 189 ? -3.376 5.810 9.652 1.00 52.16 189 THR A C 1
ATOM 1535 O O . THR A 1 189 ? -3.750 4.657 9.459 1.00 52.16 189 THR A O 1
ATOM 1538 N N . LEU A 1 190 ? -2.194 6.246 9.212 1.00 41.97 190 LEU A N 1
ATOM 1539 C CA . LEU A 1 190 ? -1.277 5.427 8.424 1.00 41.97 190 LEU A CA 1
ATOM 1540 C C . LEU A 1 190 ? 0.162 5.741 8.812 1.00 41.97 190 LEU A C 1
ATOM 1542 O O . LEU A 1 190 ? 0.558 6.908 8.827 1.00 41.97 190 LEU A O 1
ATOM 1546 N N . TRP A 1 191 ? 0.919 4.687 9.095 1.00 39.69 191 TRP A N 1
ATOM 1547 C CA . TRP A 1 191 ? 2.369 4.734 9.205 1.00 39.69 191 TRP A CA 1
ATOM 1548 C C . TRP A 1 191 ? 2.927 3.980 7.999 1.00 39.69 191 TRP A C 1
ATOM 1550 O O . TRP A 1 191 ? 2.606 2.809 7.794 1.00 39.69 191 TRP A O 1
ATOM 1560 N N . ALA A 1 192 ? 3.707 4.680 7.180 1.00 32.78 192 ALA A N 1
ATOM 1561 C CA . ALA A 1 192 ? 4.616 4.055 6.231 1.00 32.78 192 ALA A CA 1
ATOM 1562 C C . ALA A 1 192 ? 5.990 4.033 6.906 1.00 32.78 192 ALA A C 1
ATOM 1564 O O . ALA A 1 192 ? 6.434 5.079 7.390 1.00 32.78 192 ALA A O 1
ATOM 1565 N N . ARG A 1 193 ? 6.598 2.851 7.007 1.00 37.19 193 ARG A N 1
ATOM 1566 C CA . ARG A 1 193 ? 7.985 2.688 7.450 1.00 37.19 193 ARG A CA 1
ATOM 1567 C C . ARG A 1 193 ? 8.873 2.408 6.249 1.00 37.19 193 ARG A C 1
ATOM 1569 O O . ARG A 1 193 ? 8.388 1.738 5.309 1.00 37.19 193 ARG A O 1
#

Radius of gyration: 20.96 Å; chains: 1; bounding box: 50×49×56 Å

pLDDT: mean 82.09, std 20.21, range [28.91, 98.44]

Sequence (193 aa):
MSNDIQKADQIAFHFYTKLFYVVNQSRATAEPRTQGKVDKWFNLETPDSDLFTKEAKEPYKNISLALPSGGPPPLEIQVVLSVPELANNQVLVHPSSTTRIEPTPRFIVLESFVLSFTPRREDEHESIDVALPTIYKHGIPLFRSLYSLLRVLPTWKLYKRLKRRIGATYWGSTDVSQSKPTPSHRYHTLWAR

Secondary structure (DSSP, 8-state):
-HHHHHHHHHHHHHHHHHHHHHHHHHH--SPPPTT--EE-GGG--EE--TTS-HHHHGGGS-HHHHGGGTSSPPEEEEEEEEPPPPPTT---B-TTT--B-SS--SEEEEEEEEE---PPPTT--------HHHHHHHHHHHHHHHHHHTTTSHHHHHHHHHHHHHHHHHHS-----------PPP---EEE-

Organism: NCBI:txid2828524